Protein AF-A0A835YYX0-F1 (afdb_monomer_lite)

Radius of gyration: 33.13 Å; chains: 1; bounding box: 62×65×90 Å

Secondary structure (DSSP, 8-state):
-PPP-PPPP-PPP-----------S-TTSTTTTTTTSHHHHHHHHHHHHHHHHHHHHTS--SHHHHHHHHIIIIIHHHHHHHHHHHHHHHHHHHHHHHTT-S----HHHHHHHHHHHHHHHHGGGS----HHHHHHHHHHHHHHHH-HHHHHHHHHHHHHHHTHHHHHHHHHHHHHHHHHHTTSSPPP-

Sequence (189 aa):
MKAPARAALPHARCCGFVVRINHTKRDMDEEDNQKARPETRAEAQRMRVQAAQAAQAEEPQGLFAKARMMWKRYGIVAIGTYYALYAGMFVGGYLLFESGYVPPVDTTLALEKAHDGIAWMVTKEGEFPPPGLTNTFRRLHYLIETNPQAKSAAMSLVATELAEPIRYVIVLAVTPTLARVLGRAPRKV

Foldseek 3Di:
DDDDDDDDDDDDDDDDDDDDDDPDDDPDPPPVVVVVPPVVVVVVVVVVVVVVVVVVVPQPPDPVSVVVLCCQLQVVLLVVLLVVVLVVLLVVQLVCVVVCVDPDDPLPVLLVVVVVVVQVVVPPPPDGDPPVVVVVSVVLVVVLVVDVSSVSNSRSVSVSVVCVVVSSVCSVVCRVVVSVVVVSDPDDD

pLDDT: mean 74.3, std 16.26, range [46.19, 96.69]

Structure (mmCIF, N/CA/C/O backbone):
data_AF-A0A835YYX0-F1
#
_entry.id   AF-A0A835YYX0-F1
#
loop_
_atom_site.group_PDB
_atom_site.id
_atom_site.type_symbol
_atom_site.label_atom_id
_atom_site.label_alt_id
_atom_site.label_comp_id
_atom_site.label_asym_id
_atom_site.label_entity_id
_atom_site.label_seq_id
_atom_site.pdbx_PDB_ins_code
_atom_site.Cartn_x
_atom_site.Cartn_y
_atom_site.Cartn_z
_atom_site.occupancy
_atom_site.B_iso_or_equiv
_atom_site.auth_seq_id
_atom_site.auth_comp_id
_atom_site.auth_asym_id
_atom_site.auth_atom_id
_atom_site.pdbx_PDB_model_num
ATOM 1 N N . MET A 1 1 ? 4.044 -41.628 -2.829 1.00 49.19 1 MET A N 1
ATOM 2 C CA . MET A 1 1 ? 4.420 -40.556 -1.880 1.00 49.19 1 MET A CA 1
ATOM 3 C C . MET A 1 1 ? 3.535 -40.684 -0.646 1.00 49.19 1 MET A C 1
ATOM 5 O O . MET A 1 1 ? 2.321 -40.706 -0.790 1.00 49.19 1 MET A O 1
ATOM 9 N N . LYS A 1 2 ? 4.139 -40.929 0.524 1.00 49.28 2 LYS A N 1
ATOM 10 C CA . LYS A 1 2 ? 3.469 -41.270 1.795 1.00 49.28 2 LYS A CA 1
ATOM 11 C C . LYS A 1 2 ? 2.996 -39.998 2.512 1.00 49.28 2 LYS A C 1
ATOM 13 O O . LYS A 1 2 ? 3.810 -39.116 2.758 1.00 49.28 2 LYS A O 1
ATOM 18 N N . ALA A 1 3 ? 1.717 -39.936 2.876 1.00 55.22 3 ALA A N 1
ATOM 19 C CA . ALA A 1 3 ? 1.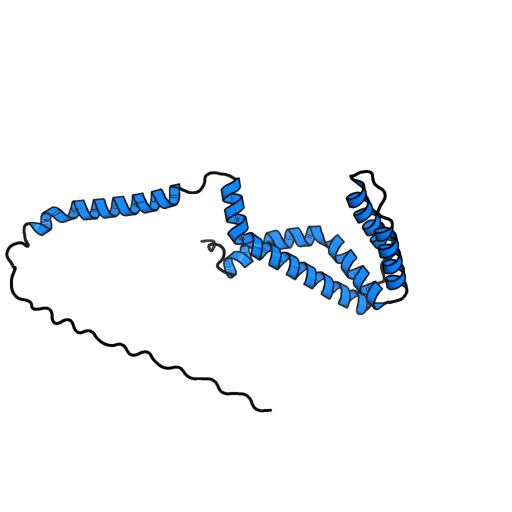167 -38.921 3.776 1.00 55.22 3 ALA A CA 1
ATOM 20 C C . ALA A 1 3 ? 1.388 -39.330 5.247 1.00 55.22 3 ALA A C 1
ATOM 22 O O . ALA A 1 3 ? 1.198 -40.510 5.559 1.00 55.22 3 ALA A O 1
ATOM 23 N N . PRO A 1 4 ? 1.748 -38.411 6.164 1.00 63.03 4 PRO A N 1
ATOM 24 C CA . PRO A 1 4 ? 1.800 -38.733 7.582 1.00 63.03 4 PRO A CA 1
ATOM 25 C C . PRO A 1 4 ? 0.488 -38.424 8.326 1.00 63.03 4 PRO A C 1
ATOM 27 O O . PRO A 1 4 ? -0.113 -37.358 8.211 1.00 63.03 4 PRO A O 1
ATOM 30 N N . ALA A 1 5 ? 0.102 -39.451 9.081 1.00 58.50 5 ALA A N 1
ATOM 31 C CA . ALA A 1 5 ? -0.863 -39.608 10.164 1.00 58.50 5 ALA A CA 1
ATOM 32 C C . ALA A 1 5 ? -1.390 -38.357 10.900 1.00 58.50 5 ALA A C 1
ATOM 34 O O . ALA A 1 5 ? -0.640 -37.534 11.422 1.00 58.50 5 ALA A O 1
ATOM 35 N N . ARG A 1 6 ? -2.721 -38.332 11.065 1.00 57.97 6 ARG A N 1
ATOM 36 C CA . ARG A 1 6 ? -3.460 -37.530 12.052 1.00 57.97 6 ARG A CA 1
ATOM 37 C C . ARG A 1 6 ? -3.213 -38.084 13.460 1.00 57.97 6 ARG A C 1
ATOM 39 O O . ARG A 1 6 ? -3.502 -39.251 13.709 1.00 57.97 6 ARG A O 1
ATOM 46 N N . ALA A 1 7 ? -2.730 -37.244 14.371 1.00 62.41 7 ALA A N 1
ATOM 47 C CA . ALA A 1 7 ? -2.616 -37.568 15.790 1.00 62.41 7 ALA A CA 1
ATOM 48 C C . ALA A 1 7 ? -3.943 -37.291 16.514 1.00 62.41 7 ALA A C 1
ATOM 50 O O . ALA A 1 7 ? -4.517 -36.207 16.406 1.00 62.41 7 ALA A O 1
ATOM 51 N N . ALA A 1 8 ? -4.422 -38.314 17.218 1.00 53.38 8 ALA A N 1
ATOM 52 C CA . ALA A 1 8 ? -5.626 -38.319 18.029 1.00 53.38 8 ALA A CA 1
ATOM 53 C C . ALA A 1 8 ? -5.387 -37.715 19.428 1.00 53.38 8 ALA A C 1
ATOM 55 O O . ALA A 1 8 ? -4.282 -37.750 19.965 1.00 53.38 8 ALA A O 1
ATOM 56 N N . LEU A 1 9 ? -6.473 -37.179 19.985 1.00 56.88 9 LEU A N 1
ATOM 57 C CA . LEU A 1 9 ? -6.650 -36.601 21.323 1.00 56.88 9 LEU A CA 1
ATOM 58 C C . LEU A 1 9 ? -6.184 -37.516 22.472 1.00 56.88 9 LEU A C 1
ATOM 60 O O . LEU A 1 9 ? -6.258 -38.739 22.355 1.00 56.88 9 LEU A O 1
ATOM 64 N N . PRO A 1 10 ? -5.939 -36.928 23.656 1.00 59.12 10 PRO A N 1
ATOM 65 C CA . PRO A 1 10 ? -6.438 -37.552 24.876 1.00 59.12 10 PRO A CA 1
ATOM 66 C C . PRO A 1 10 ? -7.394 -36.642 25.661 1.00 59.12 10 PRO A C 1
ATOM 68 O O . PRO A 1 10 ? -7.096 -35.504 26.018 1.00 59.12 10 PRO A O 1
ATOM 71 N N . HIS A 1 11 ? -8.558 -37.223 25.945 1.00 52.38 11 HIS A N 1
ATOM 72 C CA . HIS A 1 11 ? -9.577 -36.761 26.875 1.00 52.38 11 HIS A CA 1
ATOM 73 C C . HIS A 1 11 ? -8.996 -36.539 28.280 1.00 52.38 11 HIS A C 1
ATOM 75 O O . HIS A 1 11 ? -8.546 -37.485 28.930 1.00 52.38 11 HIS A O 1
ATOM 81 N N . ALA A 1 12 ? -9.070 -35.304 28.780 1.00 53.97 12 ALA A N 1
ATOM 82 C CA . ALA A 1 12 ? -8.841 -35.014 30.189 1.00 53.97 12 ALA A CA 1
ATOM 83 C C . ALA A 1 12 ? -10.107 -35.350 30.991 1.00 53.97 12 ALA A C 1
ATOM 85 O O . ALA A 1 12 ? -11.200 -34.849 30.728 1.00 53.97 12 ALA A O 1
ATOM 86 N N . ARG A 1 13 ? -9.925 -36.264 31.942 1.00 53.25 13 ARG A N 1
ATOM 87 C CA . ARG A 1 13 ? -10.934 -36.837 32.830 1.00 53.25 13 ARG A CA 1
ATOM 88 C C . ARG A 1 13 ? -11.505 -35.783 33.781 1.00 53.25 13 ARG A C 1
ATOM 90 O O . ARG A 1 13 ? -10.760 -35.110 34.487 1.00 53.25 13 ARG A O 1
ATOM 97 N N . CYS A 1 14 ? -12.831 -35.727 33.861 1.00 46.19 14 CYS A N 1
ATOM 98 C CA . CYS A 1 14 ? -13.554 -35.156 34.991 1.00 46.19 14 CYS A CA 1
ATOM 99 C C . CYS A 1 14 ? -13.272 -35.993 36.249 1.00 46.19 14 CYS A C 1
ATOM 101 O O . CYS A 1 14 ? -13.741 -37.125 36.354 1.00 46.19 14 CYS A O 1
ATOM 103 N N . CYS A 1 15 ? -12.540 -35.440 37.215 1.00 54.56 15 CYS A N 1
ATOM 104 C CA . CYS A 1 15 ? -12.563 -35.938 38.588 1.00 54.56 15 CYS A CA 1
ATOM 105 C C . CYS A 1 15 ? -13.717 -35.254 39.322 1.00 54.56 15 CYS A C 1
ATOM 107 O O . CYS A 1 15 ? -13.678 -34.054 39.587 1.00 54.56 15 CYS A O 1
ATOM 109 N N . GLY A 1 16 ? -14.756 -36.034 39.617 1.00 49.25 16 GLY A N 1
ATOM 110 C CA . GLY A 1 16 ? -15.854 -35.632 40.483 1.00 49.25 16 GLY A CA 1
ATOM 111 C C . GLY A 1 16 ? -15.360 -35.450 41.914 1.00 49.25 16 GLY A C 1
ATOM 112 O O . GLY A 1 16 ? -14.953 -36.408 42.567 1.00 49.25 16 GLY A O 1
ATOM 113 N N . PHE A 1 17 ? -15.415 -34.215 42.401 1.00 54.38 17 PHE A N 1
ATOM 114 C CA . PHE A 1 17 ? -15.254 -33.897 43.811 1.00 54.38 17 PHE A CA 1
ATOM 115 C C . PHE A 1 17 ? -16.647 -33.889 44.450 1.00 54.38 17 PHE A C 1
ATOM 117 O O . PHE A 1 17 ? -17.399 -32.923 44.339 1.00 54.38 17 PHE A O 1
ATOM 124 N N . VAL A 1 18 ? -17.024 -35.018 45.054 1.00 58.53 18 VAL A N 1
ATOM 125 C CA . VAL A 1 18 ? -18.273 -35.166 45.810 1.00 58.53 18 VAL A CA 1
ATOM 126 C C . VAL A 1 18 ? -18.049 -34.588 47.207 1.00 58.53 18 VAL A C 1
ATOM 128 O O . VAL A 1 18 ? -17.479 -35.242 48.079 1.00 58.53 18 VAL A O 1
ATOM 131 N N . VAL A 1 19 ? -18.490 -33.347 47.420 1.00 61.53 19 VAL A N 1
ATOM 132 C CA . VAL A 1 19 ? -18.563 -32.738 48.754 1.00 61.53 19 VAL A CA 1
ATOM 133 C C . VAL A 1 19 ? -19.806 -33.272 49.456 1.00 61.53 19 VAL A C 1
ATOM 135 O O . VAL A 1 19 ? -20.935 -32.955 49.090 1.00 61.53 19 VAL A O 1
ATOM 138 N N . ARG A 1 20 ? -19.589 -34.098 50.480 1.00 55.22 20 ARG A N 1
ATOM 139 C CA . ARG A 1 20 ? -20.620 -34.563 51.409 1.00 55.22 20 ARG A CA 1
ATOM 140 C C . ARG A 1 20 ? -20.923 -33.433 52.398 1.00 55.22 20 ARG A C 1
ATOM 142 O O . ARG A 1 20 ? -20.165 -33.215 53.337 1.00 55.22 20 ARG A O 1
ATOM 149 N N . ILE A 1 21 ? -22.005 -32.695 52.160 1.00 53.94 21 ILE A N 1
ATOM 150 C CA . ILE A 1 21 ? -22.495 -31.653 53.070 1.00 53.94 21 ILE A CA 1
ATOM 151 C C . ILE A 1 21 ? -23.308 -32.332 54.180 1.00 53.94 21 ILE A C 1
ATOM 153 O O . ILE A 1 21 ? -24.336 -32.954 53.919 1.00 53.94 21 ILE A O 1
ATOM 157 N N . ASN A 1 22 ? -22.821 -32.232 55.419 1.00 46.88 22 ASN A N 1
ATOM 158 C CA . ASN A 1 22 ? -23.552 -32.627 56.622 1.00 46.88 22 ASN A CA 1
ATOM 159 C C . ASN A 1 22 ? -24.679 -31.615 56.879 1.00 46.88 22 ASN A C 1
ATOM 161 O O . ASN A 1 22 ? -24.432 -30.505 57.345 1.00 46.88 22 ASN A O 1
ATOM 165 N N . HIS A 1 23 ? -25.915 -32.014 56.578 1.00 51.12 23 HIS A N 1
ATOM 166 C CA . HIS A 1 23 ? -27.135 -31.330 57.000 1.00 51.12 23 HIS A CA 1
ATOM 167 C C . HIS A 1 23 ? -27.434 -31.678 58.458 1.00 51.12 23 HIS A C 1
ATOM 169 O O . HIS A 1 23 ? -28.157 -32.627 58.737 1.00 51.12 23 HIS A O 1
ATOM 175 N N . THR A 1 24 ? -26.890 -30.914 59.400 1.00 54.38 24 THR A N 1
ATOM 176 C CA . THR A 1 24 ? -27.396 -30.930 60.777 1.00 54.38 24 THR A CA 1
ATOM 177 C C . THR A 1 24 ? -27.171 -29.577 61.433 1.00 54.38 24 THR A C 1
ATOM 179 O O . THR A 1 24 ? -26.027 -29.183 61.645 1.00 54.38 24 THR A O 1
ATOM 182 N N . LYS A 1 25 ? -28.291 -28.957 61.826 1.00 48.81 25 LYS A N 1
ATOM 183 C CA . LYS A 1 25 ? -28.449 -27.759 62.665 1.00 48.81 25 LYS A CA 1
ATOM 184 C C . LYS A 1 25 ? -28.132 -26.416 62.002 1.00 48.81 25 LYS A C 1
ATOM 186 O O . LYS A 1 25 ? -26.981 -25.991 61.997 1.00 48.81 25 LYS A O 1
ATOM 191 N N . ARG A 1 26 ? -29.188 -25.680 61.636 1.00 49.53 26 ARG A N 1
ATOM 192 C CA . ARG A 1 26 ? -29.566 -24.407 62.293 1.00 49.53 26 ARG A CA 1
ATOM 193 C C . ARG A 1 26 ? -30.851 -23.845 61.669 1.00 49.53 26 ARG A C 1
ATOM 195 O O . ARG A 1 26 ? -30.831 -22.838 60.981 1.00 49.53 26 ARG A O 1
ATOM 202 N N . ASP A 1 27 ? -31.972 -24.486 61.976 1.00 54.50 27 ASP A N 1
ATOM 203 C CA . ASP A 1 27 ? -33.315 -24.045 61.567 1.00 54.50 27 ASP A CA 1
ATOM 204 C C . ASP A 1 27 ? -33.906 -23.000 62.536 1.00 54.50 27 ASP A C 1
ATOM 206 O O . ASP A 1 27 ? -35.090 -23.042 62.851 1.00 54.50 27 ASP A O 1
ATOM 210 N N . MET A 1 28 ? -33.090 -22.094 63.090 1.00 51.81 28 MET A N 1
ATOM 211 C CA . MET A 1 28 ? -33.571 -21.158 64.122 1.00 51.81 28 MET A CA 1
ATOM 212 C C . MET A 1 28 ? -33.113 -19.699 64.000 1.00 51.81 28 MET A C 1
ATOM 214 O O . MET A 1 28 ? -33.449 -18.911 64.874 1.00 51.81 28 MET A O 1
ATOM 218 N N . ASP A 1 29 ? -32.452 -19.316 62.901 1.00 54.66 29 ASP A N 1
ATOM 219 C CA . ASP A 1 29 ? -32.059 -17.914 62.644 1.00 54.66 29 ASP A CA 1
ATOM 220 C C . ASP A 1 29 ? -32.527 -17.399 61.259 1.00 54.66 29 ASP A C 1
ATOM 222 O O . ASP A 1 29 ? -32.089 -16.351 60.780 1.00 54.66 29 ASP A O 1
ATOM 226 N N . GLU A 1 30 ? -33.385 -18.146 60.554 1.00 54.66 30 GLU A N 1
ATOM 227 C CA . GLU A 1 30 ? -33.642 -17.919 59.121 1.00 54.66 30 GLU A CA 1
ATOM 228 C C . GLU A 1 30 ? -34.785 -16.931 58.826 1.00 54.66 30 GLU A C 1
ATOM 230 O O . GLU A 1 30 ? -34.863 -16.393 57.719 1.00 54.66 30 GLU A O 1
ATOM 235 N N . GLU A 1 31 ? -35.619 -16.606 59.818 1.00 52.84 31 GLU A N 1
ATOM 236 C CA . GLU A 1 31 ? -36.764 -15.702 59.629 1.00 52.84 31 GLU A CA 1
ATOM 237 C C . GLU A 1 31 ? -36.384 -14.207 59.717 1.00 52.84 31 GLU A C 1
ATOM 239 O O . GLU A 1 31 ? -36.959 -13.386 59.001 1.00 52.84 31 GLU A O 1
ATOM 244 N N . ASP A 1 32 ? -35.326 -13.848 60.459 1.00 52.66 32 ASP A N 1
ATOM 245 C CA . ASP A 1 32 ? -34.816 -12.463 60.520 1.00 52.66 32 ASP A CA 1
ATOM 246 C C . ASP A 1 32 ? -33.809 -12.124 59.399 1.00 52.66 32 ASP A C 1
ATOM 248 O O . ASP A 1 32 ? -33.612 -10.959 59.045 1.00 52.66 32 ASP A O 1
ATOM 252 N N . ASN A 1 33 ? -33.214 -13.128 58.745 1.00 51.16 33 ASN A N 1
ATOM 253 C CA . ASN A 1 33 ? -32.267 -12.927 57.634 1.00 51.16 33 ASN A CA 1
ATOM 254 C C . ASN A 1 33 ? -32.968 -12.655 56.283 1.00 51.16 33 ASN A C 1
ATOM 256 O O . ASN A 1 33 ? -32.335 -12.234 55.310 1.00 51.16 33 ASN A O 1
ATOM 260 N N . GLN A 1 34 ? -34.286 -12.869 56.196 1.00 53.19 34 GLN A N 1
ATOM 261 C CA . GLN A 1 34 ? -35.052 -12.636 54.965 1.00 53.19 34 GLN A CA 1
ATOM 262 C C . GLN A 1 34 ? -35.567 -11.197 54.826 1.00 53.19 34 GLN A C 1
ATOM 264 O O . GLN A 1 34 ? -35.697 -10.714 53.699 1.00 53.19 34 GLN A O 1
ATOM 269 N N . LYS A 1 35 ? -35.769 -10.459 55.926 1.00 50.34 35 LYS A N 1
ATOM 270 C CA . LYS A 1 35 ? -36.206 -9.049 55.873 1.00 50.34 35 LYS A CA 1
ATOM 271 C C . LYS A 1 35 ? -35.074 -8.038 55.655 1.00 50.34 35 LYS A C 1
ATOM 273 O O . LYS A 1 35 ? -35.337 -6.957 55.143 1.00 50.34 35 LYS A O 1
ATOM 278 N N . ALA A 1 36 ? -33.820 -8.400 55.934 1.00 50.94 36 ALA A N 1
ATOM 279 C CA . ALA A 1 36 ? -32.656 -7.514 55.776 1.00 50.94 36 ALA A CA 1
ATOM 280 C C . ALA A 1 36 ? -31.971 -7.566 54.383 1.00 50.94 36 ALA A C 1
ATOM 282 O O . ALA A 1 36 ? -30.943 -6.923 54.163 1.00 50.94 36 ALA A O 1
ATOM 283 N N . ARG A 1 37 ? -32.494 -8.343 53.419 1.00 54.34 37 ARG A N 1
ATOM 284 C CA . ARG A 1 37 ? -31.831 -8.623 52.121 1.00 54.34 37 ARG A CA 1
ATOM 285 C C . ARG A 1 37 ? -32.359 -7.974 50.823 1.00 54.34 37 ARG A C 1
ATOM 287 O O . ARG A 1 37 ? -31.677 -8.147 49.806 1.00 54.34 37 ARG A O 1
ATOM 294 N N . PRO A 1 38 ? -33.490 -7.243 50.755 1.00 52.66 38 PRO A N 1
ATOM 295 C CA . PRO A 1 38 ? -33.875 -6.596 49.498 1.00 52.66 38 PRO A CA 1
ATOM 296 C C . PRO A 1 38 ? -33.057 -5.323 49.226 1.00 52.66 38 PRO A C 1
ATOM 298 O O . PRO A 1 38 ? -32.650 -5.101 48.084 1.00 52.66 38 PRO A O 1
ATOM 301 N N . GLU A 1 39 ? -32.737 -4.540 50.262 1.00 58.00 39 GLU A N 1
ATOM 302 C CA . GLU A 1 39 ? -31.969 -3.293 50.121 1.00 58.00 39 GLU A CA 1
ATOM 303 C C . GLU A 1 39 ? -30.527 -3.567 49.683 1.00 58.00 39 GLU A C 1
ATOM 305 O O . GLU A 1 39 ? -30.066 -2.998 48.698 1.00 58.00 39 GLU A O 1
ATOM 310 N N . THR A 1 40 ? -29.867 -4.565 50.276 1.00 65.19 40 THR A N 1
ATOM 311 C CA . THR A 1 40 ? -28.489 -4.940 49.913 1.00 65.19 40 THR A CA 1
ATOM 312 C C . THR A 1 40 ? -28.355 -5.482 48.486 1.00 65.19 40 THR A C 1
ATOM 314 O O . THR A 1 40 ? -27.331 -5.261 47.840 1.00 65.19 40 THR A O 1
ATOM 317 N N . ARG A 1 41 ? -29.378 -6.156 47.934 1.00 73.44 41 ARG A N 1
ATOM 318 C CA . ARG A 1 41 ? -29.369 -6.582 46.520 1.00 73.44 41 ARG A CA 1
ATOM 319 C C . ARG A 1 41 ? -29.611 -5.421 45.570 1.00 73.44 41 ARG A C 1
ATOM 321 O O . ARG A 1 41 ? -28.898 -5.325 44.573 1.00 73.44 41 ARG A O 1
ATOM 328 N N . ALA A 1 42 ? -30.575 -4.554 45.870 1.00 77.31 42 ALA A N 1
ATOM 329 C CA . ALA A 1 42 ? -30.856 -3.376 45.056 1.00 77.31 42 ALA A CA 1
ATOM 330 C C . ALA A 1 42 ? -29.659 -2.410 45.044 1.00 77.31 42 ALA A C 1
ATOM 332 O O . ALA A 1 42 ? -29.287 -1.901 43.988 1.00 77.31 42 ALA A O 1
ATOM 333 N N . GLU A 1 43 ? -28.996 -2.222 46.185 1.00 79.50 43 GLU A N 1
ATOM 334 C CA . GLU A 1 43 ? -27.767 -1.438 46.312 1.00 79.50 43 GLU A CA 1
ATOM 335 C C . GLU A 1 43 ? -26.583 -2.096 45.607 1.00 79.50 43 GLU A C 1
ATOM 337 O O . GLU A 1 43 ? -25.869 -1.419 44.872 1.00 79.50 43 GLU A O 1
ATOM 342 N N . ALA A 1 44 ? -26.409 -3.418 45.715 1.00 77.88 44 ALA A N 1
ATOM 343 C CA . ALA A 1 44 ? -25.389 -4.133 44.947 1.00 77.88 44 ALA A CA 1
ATOM 344 C C . ALA A 1 44 ? -25.630 -4.032 43.431 1.00 77.88 44 ALA A C 1
ATOM 346 O O . ALA A 1 44 ? -24.681 -3.930 42.652 1.00 77.88 44 ALA A O 1
ATOM 347 N N . GLN A 1 45 ? -26.891 -4.026 42.992 1.00 82.38 45 GLN A N 1
ATOM 348 C CA . GLN A 1 45 ? -27.251 -3.815 41.591 1.00 82.38 45 GLN A CA 1
ATOM 349 C C . GLN A 1 45 ? -26.967 -2.377 41.152 1.00 82.38 45 GLN A C 1
ATOM 351 O O . GLN A 1 45 ? -26.374 -2.179 40.095 1.00 82.38 45 GLN A O 1
ATOM 356 N N . ARG A 1 46 ? -27.306 -1.378 41.976 1.00 84.81 46 ARG A N 1
ATOM 357 C CA . ARG A 1 46 ? -26.991 0.037 41.720 1.00 84.81 46 ARG A CA 1
ATOM 358 C C . ARG A 1 46 ? -25.489 0.285 41.678 1.00 84.81 46 ARG A C 1
ATOM 360 O O . ARG A 1 46 ? -25.034 0.942 40.752 1.00 84.81 46 ARG A O 1
ATOM 367 N N . MET A 1 47 ? -24.717 -0.307 42.587 1.00 79.38 47 MET A N 1
ATOM 368 C CA . MET A 1 47 ? -23.254 -0.235 42.580 1.00 79.38 47 MET A CA 1
ATOM 369 C C . MET A 1 47 ? -22.652 -0.924 41.354 1.00 79.38 47 MET A C 1
ATOM 371 O O . MET A 1 47 ? -21.710 -0.401 40.773 1.00 79.38 47 MET A O 1
ATOM 375 N N . ARG A 1 48 ? -23.208 -2.052 40.890 1.00 83.62 48 ARG A N 1
ATOM 376 C CA . ARG A 1 48 ? -22.771 -2.698 39.637 1.00 83.62 48 ARG A CA 1
ATOM 377 C C . ARG A 1 48 ? -23.086 -1.857 38.405 1.00 83.62 48 ARG A C 1
ATOM 379 O O . ARG A 1 48 ? -22.251 -1.766 37.512 1.00 83.62 48 ARG A O 1
ATOM 386 N N . VAL A 1 49 ? -24.263 -1.236 38.358 1.00 82.94 49 VAL A N 1
ATOM 387 C CA . VAL A 1 49 ? -24.660 -0.346 37.259 1.00 82.94 49 VAL A CA 1
ATOM 388 C C . VAL A 1 49 ? -23.825 0.934 37.277 1.00 82.94 49 VAL A C 1
ATOM 390 O O . VAL A 1 49 ? -23.321 1.326 36.233 1.00 82.94 49 VAL A O 1
ATOM 393 N N . GLN A 1 50 ? -23.589 1.534 38.445 1.00 81.88 50 GLN A N 1
ATOM 394 C CA . GLN A 1 50 ? -22.723 2.705 38.596 1.00 81.88 50 GLN A CA 1
ATOM 395 C C . GLN A 1 50 ? -21.255 2.387 38.307 1.00 81.88 50 GLN A C 1
ATOM 397 O O . GLN A 1 50 ? -20.605 3.180 37.644 1.00 81.88 50 GLN A O 1
ATOM 402 N N . ALA A 1 51 ? -20.730 1.227 38.712 1.00 75.19 51 ALA A N 1
ATOM 403 C CA . ALA A 1 51 ? -19.370 0.808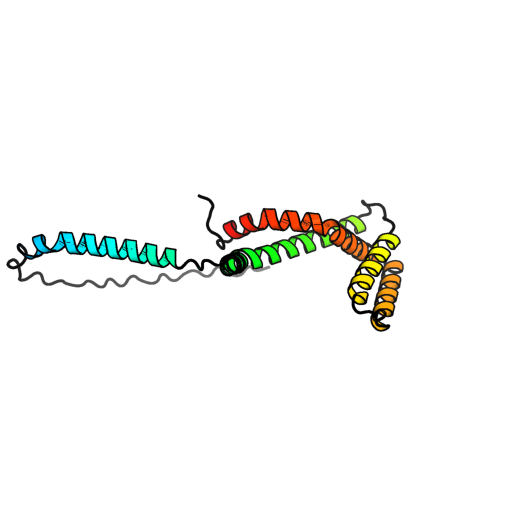 38.370 1.00 75.19 51 ALA A CA 1
ATOM 404 C C . ALA A 1 51 ? -19.220 0.524 36.866 1.00 75.19 51 ALA A C 1
ATOM 406 O O . ALA A 1 51 ? -18.212 0.889 36.268 1.00 75.19 51 ALA A O 1
ATOM 407 N N . ALA A 1 52 ? -20.237 -0.068 36.230 1.00 72.62 52 ALA A N 1
ATOM 408 C CA . ALA A 1 52 ? -20.265 -0.253 34.781 1.00 72.62 52 ALA A CA 1
ATOM 409 C C . ALA A 1 52 ? -20.379 1.085 34.028 1.00 72.62 52 ALA A C 1
ATOM 411 O O . ALA A 1 52 ? -19.740 1.255 32.995 1.00 72.62 52 ALA A O 1
ATOM 412 N N . GLN A 1 53 ? -21.145 2.045 34.555 1.00 71.31 53 GLN A N 1
ATOM 413 C CA . GLN A 1 53 ? -21.261 3.396 34.002 1.00 71.31 53 GLN A CA 1
ATOM 414 C C . GLN A 1 53 ? -19.996 4.232 34.239 1.00 71.31 53 GLN A C 1
ATOM 416 O O . GLN A 1 53 ? -19.581 4.945 33.336 1.00 71.31 53 GLN A O 1
ATOM 421 N N . ALA A 1 54 ? -19.330 4.101 35.388 1.00 63.94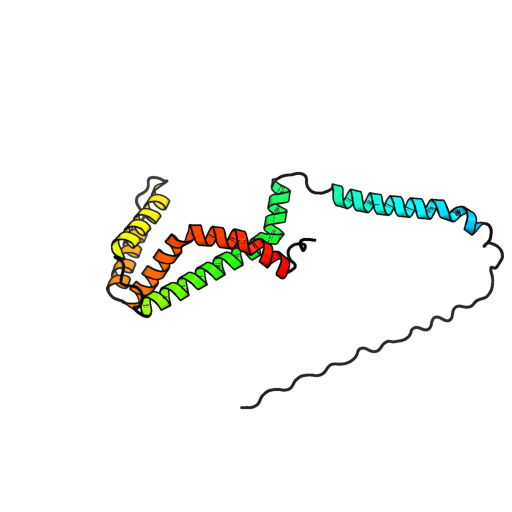 54 ALA A N 1
ATOM 422 C CA . ALA A 1 54 ? -18.054 4.755 35.680 1.00 63.94 54 ALA A CA 1
ATOM 423 C C . ALA A 1 54 ? -16.923 4.205 34.794 1.00 63.94 54 ALA A C 1
ATOM 425 O O . ALA A 1 54 ? -16.150 4.978 34.236 1.00 63.94 54 ALA A O 1
ATOM 426 N N . ALA A 1 55 ? -16.899 2.889 34.559 1.00 62.50 55 ALA A N 1
ATOM 427 C CA . ALA A 1 55 ? -15.982 2.260 33.607 1.00 62.50 55 ALA A CA 1
ATOM 428 C C . ALA A 1 55 ? -16.258 2.656 32.142 1.00 62.50 55 ALA A C 1
ATOM 430 O O . ALA A 1 55 ? -15.367 2.559 31.301 1.00 62.50 55 ALA A O 1
ATOM 431 N N . GLN A 1 56 ? -17.481 3.099 31.824 1.00 58.50 56 GLN A N 1
ATOM 432 C CA . GLN A 1 56 ? -17.842 3.653 30.512 1.00 58.50 56 GLN A CA 1
ATOM 433 C C . GLN A 1 56 ? -17.630 5.175 30.421 1.00 58.50 56 GLN A C 1
ATOM 435 O O . GLN A 1 56 ? -17.455 5.695 29.322 1.00 58.50 56 GLN A O 1
ATOM 440 N N . ALA A 1 57 ? -17.622 5.892 31.548 1.00 57.62 57 ALA A N 1
ATOM 441 C CA . ALA A 1 57 ? -17.444 7.343 31.614 1.00 57.62 57 ALA A CA 1
ATOM 442 C C . ALA A 1 57 ? -15.968 7.784 31.581 1.00 57.62 57 ALA A C 1
ATOM 444 O O . ALA A 1 57 ? -15.691 8.917 31.194 1.00 57.62 57 ALA A O 1
ATOM 445 N N . GLU A 1 58 ? -15.020 6.891 31.888 1.00 56.69 58 GLU A N 1
ATOM 446 C CA . GLU A 1 58 ? -13.579 7.095 31.645 1.00 56.69 58 GLU A CA 1
ATOM 447 C C . GLU A 1 58 ? -13.168 6.857 30.174 1.00 56.69 58 GLU A C 1
ATOM 449 O O . GLU A 1 58 ? -12.024 6.507 29.871 1.00 56.69 58 GLU A O 1
ATOM 454 N N . GLU A 1 59 ? -14.072 7.067 29.208 1.00 60.06 59 GLU A N 1
ATOM 455 C CA . GLU A 1 59 ? -13.635 7.237 27.823 1.00 60.06 59 GLU A CA 1
ATOM 456 C C . GLU A 1 59 ? -12.746 8.487 27.756 1.00 60.06 59 GLU A C 1
ATOM 458 O O . GLU A 1 59 ? -13.194 9.580 28.109 1.00 60.06 59 GLU A O 1
ATOM 463 N N . PRO A 1 60 ? -11.487 8.377 27.304 1.00 56.25 60 PRO A N 1
ATOM 464 C CA . PRO A 1 60 ? -10.589 9.517 27.275 1.00 56.25 60 PRO A CA 1
ATOM 465 C C . PRO A 1 60 ? -11.157 10.554 26.297 1.00 56.25 60 PRO A C 1
ATOM 467 O O . PRO A 1 60 ? -11.134 10.365 25.079 1.00 56.25 60 PRO A O 1
ATOM 470 N N . GLN A 1 61 ? -11.699 11.649 26.837 1.00 61.00 61 GLN A N 1
ATOM 471 C CA . GLN A 1 61 ? -12.477 12.672 26.123 1.00 61.00 61 GLN A CA 1
ATOM 472 C C . GLN A 1 61 ? -11.625 13.576 25.207 1.00 61.00 61 GLN A C 1
ATOM 474 O O . GLN A 1 61 ? -11.938 14.741 24.985 1.00 61.00 61 GLN A O 1
ATOM 479 N N . GLY A 1 62 ? -10.542 13.049 24.635 1.00 78.25 62 GLY A N 1
ATOM 480 C CA . GLY A 1 62 ? -9.687 13.752 23.686 1.00 78.25 62 GLY A CA 1
ATOM 481 C C . GLY A 1 62 ? -9.820 13.190 22.275 1.00 78.25 62 GLY A C 1
ATOM 482 O O . GLY A 1 62 ? -9.786 11.972 22.075 1.00 78.25 62 GLY A O 1
ATOM 483 N N . LEU A 1 63 ? -9.865 14.075 21.272 1.00 81.50 63 LEU A N 1
ATOM 484 C CA . LEU A 1 63 ? -9.702 13.710 19.854 1.00 81.50 63 LEU A CA 1
ATOM 485 C C . LEU A 1 63 ? -8.486 12.793 19.652 1.00 81.50 63 LEU A C 1
ATOM 487 O O . LEU A 1 63 ? -8.565 11.795 18.937 1.00 81.50 63 LEU A O 1
ATOM 491 N N . PHE A 1 64 ? -7.391 13.078 20.360 1.00 86.38 64 PHE A N 1
ATOM 492 C CA . PHE A 1 64 ? -6.167 12.284 20.318 1.00 86.38 64 PHE A CA 1
ATOM 493 C C . PHE A 1 64 ? -6.346 10.861 20.861 1.00 86.38 64 PHE A C 1
ATOM 495 O O . PHE A 1 64 ? -5.803 9.902 20.312 1.00 86.38 64 PHE A O 1
ATOM 502 N N . ALA A 1 65 ? -7.140 10.687 21.916 1.00 87.06 65 ALA A N 1
ATOM 503 C CA . ALA A 1 65 ? -7.362 9.376 22.501 1.00 87.06 65 ALA A CA 1
ATOM 504 C C . ALA A 1 65 ? -8.300 8.514 21.643 1.00 87.06 65 ALA A C 1
ATOM 506 O O . ALA A 1 65 ? -8.037 7.323 21.456 1.00 87.06 65 ALA A O 1
ATOM 507 N N . LYS A 1 66 ? -9.311 9.132 21.013 1.00 86.62 66 LYS A N 1
ATOM 508 C CA . LYS A 1 66 ? -10.117 8.497 19.959 1.00 86.62 66 LYS A CA 1
ATOM 509 C C . LYS A 1 66 ? -9.259 8.109 18.755 1.00 86.62 66 LYS A C 1
ATOM 511 O O . LYS A 1 66 ? -9.336 6.967 18.311 1.00 86.62 66 LYS A O 1
ATOM 516 N N . ALA A 1 67 ? -8.386 8.996 18.275 1.00 89.81 67 ALA A N 1
ATOM 517 C CA . ALA A 1 67 ? -7.461 8.690 17.182 1.00 89.81 67 ALA A CA 1
ATOM 518 C C . ALA A 1 67 ? -6.532 7.514 17.531 1.00 89.81 67 ALA A C 1
ATOM 520 O O . ALA A 1 67 ? -6.396 6.577 16.746 1.00 89.81 67 ALA A O 1
ATOM 521 N N . ARG A 1 68 ? -5.969 7.491 18.746 1.00 92.12 68 ARG A N 1
ATOM 522 C CA . ARG A 1 68 ? -5.139 6.379 19.237 1.00 92.12 68 ARG A CA 1
ATOM 523 C C . ARG A 1 68 ? -5.923 5.068 19.330 1.00 92.12 68 ARG A C 1
ATOM 525 O O . ARG A 1 68 ? -5.390 4.013 18.983 1.00 92.12 68 ARG A O 1
ATOM 532 N N . MET A 1 69 ? -7.176 5.112 19.782 1.00 89.00 69 MET A N 1
ATOM 533 C CA . MET A 1 69 ? -8.052 3.938 19.821 1.00 89.00 69 MET A CA 1
ATOM 534 C C . MET A 1 69 ? -8.345 3.419 18.406 1.00 89.00 69 MET A C 1
ATOM 536 O O . MET A 1 69 ? -8.222 2.219 18.153 1.00 89.00 69 MET A O 1
ATOM 540 N N . MET A 1 70 ? -8.671 4.316 17.472 1.00 90.50 70 MET A N 1
ATOM 541 C CA . MET A 1 70 ? -8.908 3.984 16.066 1.00 90.50 70 MET A CA 1
ATOM 542 C C . MET A 1 70 ? -7.651 3.390 15.421 1.00 90.50 70 MET A C 1
ATOM 544 O O . MET A 1 70 ? -7.740 2.356 14.767 1.00 90.50 70 MET A O 1
ATOM 548 N N . TRP A 1 71 ? -6.469 3.954 15.682 1.00 94.00 71 TRP A N 1
ATOM 549 C CA . TRP A 1 71 ? -5.197 3.421 15.190 1.00 94.00 71 TRP A CA 1
ATOM 550 C C . TRP A 1 71 ? -4.921 1.999 15.692 1.00 94.00 71 TRP A C 1
ATOM 552 O O . TRP A 1 71 ? -4.554 1.125 14.912 1.00 94.00 71 TRP A O 1
ATOM 562 N N . LYS A 1 72 ? -5.168 1.712 16.977 1.00 91.50 72 LYS A N 1
ATOM 563 C CA . LYS A 1 72 ? -4.999 0.353 17.527 1.00 91.50 72 LYS A CA 1
ATOM 564 C C . LYS A 1 72 ? -5.968 -0.667 16.915 1.00 91.50 72 LYS A C 1
ATOM 566 O O . LYS A 1 72 ? -5.594 -1.824 16.730 1.00 91.50 72 LYS A O 1
ATOM 571 N N . ARG A 1 73 ? -7.209 -0.257 16.625 1.00 91.88 73 ARG A N 1
ATOM 572 C CA . ARG A 1 73 ? -8.255 -1.144 16.082 1.00 91.88 73 ARG A CA 1
ATOM 573 C C . ARG A 1 73 ? -8.131 -1.349 14.572 1.00 91.88 73 ARG A C 1
ATOM 575 O O . ARG A 1 73 ? -8.255 -2.476 14.104 1.00 91.88 73 ARG A O 1
ATOM 582 N N . TYR A 1 74 ? -7.866 -0.280 13.825 1.00 94.44 74 TYR A N 1
ATOM 583 C CA . TYR A 1 74 ? -7.909 -0.269 12.362 1.00 94.44 74 TYR A CA 1
ATOM 584 C C . TYR A 1 74 ? -6.538 -0.110 11.703 1.00 94.44 74 TYR A C 1
ATOM 586 O O . TYR A 1 74 ? -6.380 -0.567 10.581 1.00 94.44 74 TYR A O 1
ATOM 594 N N . GLY A 1 75 ? -5.540 0.479 12.369 1.00 93.88 75 GLY A N 1
ATOM 595 C CA . GLY A 1 75 ? -4.263 0.859 11.750 1.00 93.88 75 GLY A CA 1
ATOM 596 C C . GLY A 1 75 ? -3.517 -0.317 11.124 1.00 93.88 75 GLY A C 1
ATOM 597 O O . GLY A 1 75 ? -3.206 -0.283 9.940 1.00 93.88 75 GLY A O 1
ATOM 598 N N . ILE A 1 76 ? -3.311 -1.410 11.868 1.00 95.62 76 ILE A N 1
ATOM 599 C CA . ILE A 1 76 ? -2.614 -2.587 11.317 1.00 95.62 76 ILE A CA 1
ATOM 600 C C . ILE A 1 76 ? -3.384 -3.246 10.162 1.00 95.62 76 ILE A C 1
ATOM 602 O O . ILE A 1 76 ? -2.776 -3.744 9.219 1.00 95.62 76 ILE A O 1
ATOM 606 N N . VAL A 1 77 ? -4.721 -3.214 10.210 1.00 96.25 77 VAL A N 1
ATOM 607 C CA . VAL A 1 77 ? -5.579 -3.752 9.144 1.00 96.25 77 VAL A CA 1
ATOM 608 C C . VAL A 1 77 ? -5.514 -2.849 7.914 1.00 96.25 77 VAL A C 1
ATOM 610 O O . VAL A 1 77 ? -5.413 -3.359 6.803 1.00 96.25 77 VAL A O 1
ATOM 613 N N . ALA A 1 78 ? -5.511 -1.528 8.103 1.00 94.75 78 ALA A N 1
ATOM 614 C CA . ALA A 1 78 ? -5.362 -0.549 7.032 1.00 94.75 78 ALA A CA 1
ATOM 615 C C . ALA A 1 78 ? -4.025 -0.730 6.310 1.00 94.75 78 ALA A C 1
ATOM 617 O O . ALA A 1 78 ? -4.001 -0.843 5.089 1.00 94.75 78 ALA A O 1
ATOM 618 N N . ILE A 1 79 ? -2.931 -0.845 7.072 1.00 95.38 79 ILE A N 1
ATOM 619 C CA . ILE A 1 79 ? -1.582 -1.079 6.545 1.00 95.38 79 ILE A CA 1
ATOM 620 C C . ILE A 1 79 ? -1.538 -2.388 5.748 1.00 95.38 79 ILE A C 1
ATOM 622 O O . ILE A 1 79 ? -1.096 -2.398 4.602 1.00 95.38 79 ILE A O 1
ATOM 626 N N . GLY A 1 80 ? -2.047 -3.486 6.318 1.00 96.44 80 GLY A N 1
ATOM 627 C CA . GLY A 1 80 ? -2.089 -4.777 5.628 1.00 96.44 80 GLY A CA 1
ATOM 628 C C . GLY A 1 80 ? -2.921 -4.734 4.343 1.00 96.44 80 GLY A C 1
ATOM 629 O O . GLY A 1 80 ? -2.488 -5.237 3.312 1.00 96.44 80 GLY A O 1
ATOM 630 N N . THR A 1 81 ? -4.083 -4.079 4.382 1.00 96.25 81 THR A N 1
ATOM 631 C CA . THR A 1 81 ? -4.968 -3.922 3.215 1.00 96.25 81 THR A CA 1
ATOM 632 C C . THR A 1 81 ? -4.305 -3.075 2.130 1.00 96.25 81 THR A C 1
ATOM 634 O O . THR A 1 81 ? -4.372 -3.426 0.954 1.00 96.25 81 THR A O 1
ATOM 637 N N . TYR A 1 82 ? -3.624 -1.992 2.515 1.00 94.81 82 TYR A N 1
ATOM 638 C CA . TYR A 1 82 ? -2.885 -1.125 1.600 1.00 94.81 82 TYR A CA 1
ATOM 639 C C . TYR A 1 82 ? -1.784 -1.891 0.867 1.00 94.81 82 TYR A C 1
ATOM 641 O O . TYR A 1 82 ? -1.759 -1.885 -0.363 1.00 94.81 82 TYR A O 1
ATOM 649 N N . TYR A 1 83 ? -0.921 -2.602 1.600 1.00 96.69 83 TYR A N 1
ATOM 650 C CA . TYR A 1 83 ? 0.166 -3.371 0.991 1.00 96.69 83 TYR A CA 1
ATOM 651 C C . TYR A 1 83 ? -0.340 -4.545 0.152 1.00 96.69 83 TYR A C 1
ATOM 653 O O . TYR A 1 83 ? 0.227 -4.819 -0.903 1.00 96.69 83 TYR A O 1
ATOM 661 N N . ALA A 1 84 ? -1.424 -5.207 0.564 1.00 96.62 84 ALA A N 1
ATOM 662 C CA . ALA A 1 84 ? -2.040 -6.263 -0.234 1.00 96.62 84 ALA A CA 1
ATOM 663 C C . ALA A 1 84 ? -2.579 -5.726 -1.570 1.00 96.62 84 ALA A C 1
ATOM 665 O O . ALA A 1 84 ? -2.339 -6.327 -2.616 1.00 96.62 84 ALA A O 1
ATOM 666 N N . LEU A 1 85 ? -3.258 -4.573 -1.557 1.00 96.00 85 LEU A N 1
ATOM 667 C CA . LEU A 1 85 ? -3.724 -3.920 -2.783 1.00 96.00 85 LEU A CA 1
ATOM 668 C C . LEU A 1 85 ? -2.564 -3.415 -3.642 1.00 96.00 85 LEU A C 1
ATOM 670 O O . LEU A 1 85 ? -2.611 -3.571 -4.857 1.00 96.00 85 LEU A O 1
ATOM 674 N N . TYR A 1 86 ? -1.526 -2.844 -3.029 1.00 93.88 86 TYR A N 1
ATOM 675 C CA . TYR A 1 86 ? -0.313 -2.420 -3.726 1.00 93.88 86 TYR A CA 1
ATOM 676 C C . TYR A 1 86 ? 0.336 -3.596 -4.459 1.00 93.88 86 TYR A C 1
ATOM 678 O O . TYR A 1 86 ? 0.497 -3.543 -5.674 1.00 93.88 86 TYR A O 1
ATOM 686 N N . ALA A 1 87 ? 0.631 -4.685 -3.743 1.00 96.06 87 ALA A N 1
ATOM 687 C CA . ALA A 1 87 ? 1.243 -5.877 -4.318 1.00 96.06 87 ALA A CA 1
ATOM 688 C C . ALA A 1 87 ? 0.354 -6.498 -5.405 1.00 96.06 87 ALA A C 1
ATOM 690 O O . ALA A 1 87 ? 0.852 -6.869 -6.464 1.00 96.06 87 ALA A O 1
ATOM 691 N N . GLY A 1 88 ? -0.963 -6.557 -5.180 1.00 96.38 88 GLY A N 1
ATOM 692 C CA . GLY A 1 88 ? -1.921 -7.057 -6.165 1.00 96.38 88 GLY A CA 1
ATOM 693 C C . GLY A 1 88 ? -1.945 -6.228 -7.450 1.00 96.38 88 GLY A C 1
ATOM 694 O O . GLY A 1 88 ? -1.882 -6.793 -8.538 1.00 96.38 88 GLY A O 1
ATOM 695 N N . MET A 1 89 ? -1.983 -4.896 -7.345 1.00 93.44 89 MET A N 1
ATOM 696 C CA . MET A 1 89 ? -1.925 -4.011 -8.514 1.00 93.44 89 MET A CA 1
ATOM 697 C C . MET A 1 89 ? -0.564 -4.074 -9.210 1.00 93.44 89 MET A C 1
ATOM 699 O O . MET A 1 89 ? -0.519 -4.067 -10.434 1.00 93.44 89 MET A O 1
ATOM 703 N N . PHE A 1 90 ? 0.531 -4.160 -8.453 1.00 92.38 90 PHE A N 1
ATOM 704 C CA . PHE A 1 90 ? 1.880 -4.244 -9.007 1.00 92.38 90 PHE A CA 1
ATOM 705 C C . PHE A 1 90 ? 2.075 -5.537 -9.805 1.00 92.38 90 PHE A C 1
ATOM 707 O O . PHE A 1 90 ? 2.464 -5.487 -10.970 1.00 92.38 90 PHE A O 1
ATOM 714 N N . VAL A 1 91 ? 1.750 -6.688 -9.208 1.00 95.25 91 VAL A N 1
ATOM 715 C CA . VAL A 1 91 ? 1.853 -7.999 -9.867 1.00 95.25 91 VAL A CA 1
ATOM 716 C C . VAL A 1 91 ? 0.862 -8.101 -11.025 1.00 95.25 91 VAL A C 1
ATOM 718 O O . VAL A 1 91 ? 1.234 -8.535 -12.111 1.00 95.25 91 VAL A O 1
ATOM 721 N N . GLY A 1 92 ? -0.385 -7.662 -10.831 1.00 93.81 92 GLY A N 1
ATOM 722 C CA . GLY A 1 92 ? -1.397 -7.664 -11.887 1.00 93.81 92 GLY A CA 1
ATOM 723 C C . GLY A 1 92 ? -1.007 -6.774 -13.066 1.00 93.81 92 GLY A C 1
ATOM 724 O O . GLY A 1 92 ? -1.094 -7.205 -14.210 1.00 93.81 92 GLY A O 1
ATOM 725 N N . GLY A 1 93 ? -0.512 -5.566 -12.791 1.00 89.88 93 GLY A N 1
ATOM 726 C CA . GLY A 1 93 ? 0.013 -4.658 -13.805 1.00 89.88 93 GLY A CA 1
ATOM 727 C C . GLY A 1 93 ? 1.216 -5.251 -14.532 1.00 89.88 93 GLY A C 1
ATOM 728 O O . GLY A 1 93 ? 1.258 -5.204 -15.754 1.00 89.88 93 GLY A O 1
ATOM 729 N N . TYR A 1 94 ? 2.154 -5.865 -13.806 1.00 91.38 94 TYR A N 1
ATOM 730 C CA . TYR A 1 94 ? 3.322 -6.519 -14.400 1.00 91.38 94 TYR A CA 1
ATOM 731 C C . TYR A 1 94 ? 2.913 -7.603 -15.402 1.00 91.38 94 TYR A C 1
ATOM 733 O O . TYR A 1 94 ? 3.329 -7.549 -16.556 1.00 91.38 94 TYR A O 1
ATOM 741 N N . LEU A 1 95 ? 2.037 -8.525 -14.990 1.00 94.12 95 LEU A N 1
ATOM 742 C CA . LEU A 1 95 ? 1.533 -9.592 -15.860 1.00 94.12 95 LEU A CA 1
ATOM 743 C C . LEU A 1 95 ? 0.750 -9.034 -17.053 1.00 94.12 95 LEU A C 1
ATOM 745 O O . LEU A 1 95 ? 0.837 -9.562 -18.158 1.00 94.12 95 LEU A O 1
ATOM 749 N N . LEU A 1 96 ? 0.003 -7.948 -16.848 1.00 91.38 96 LEU A N 1
ATOM 750 C CA . LEU A 1 96 ? -0.745 -7.291 -17.912 1.00 91.38 96 LEU A CA 1
ATOM 751 C C . LEU A 1 96 ? 0.187 -6.646 -18.953 1.00 91.38 96 LEU A C 1
ATOM 753 O O . LEU A 1 96 ? -0.064 -6.771 -20.150 1.00 91.38 96 LEU A O 1
ATOM 757 N N . PHE A 1 97 ? 1.287 -6.022 -18.530 1.00 86.62 97 PHE A N 1
ATOM 758 C CA . PHE A 1 97 ? 2.298 -5.492 -19.450 1.00 86.62 97 PHE A CA 1
ATOM 759 C C . PHE A 1 97 ? 3.095 -6.603 -20.141 1.00 86.62 97 PHE A C 1
ATOM 761 O O . PHE A 1 97 ? 3.320 -6.525 -21.346 1.00 86.62 97 PHE A O 1
ATOM 768 N N . GLU A 1 98 ? 3.458 -7.662 -19.416 1.00 88.06 98 GLU A N 1
ATOM 769 C CA . GLU A 1 98 ? 4.176 -8.813 -19.976 1.00 88.06 98 GLU A CA 1
ATOM 770 C C . GLU A 1 98 ? 3.333 -9.564 -21.018 1.00 88.06 98 GLU A C 1
ATOM 772 O O . GLU A 1 98 ? 3.850 -10.022 -22.033 1.00 88.06 98 GLU A O 1
ATOM 777 N N . SER A 1 99 ? 2.015 -9.631 -20.814 1.00 91.00 99 SER A N 1
ATOM 778 C CA . SER A 1 99 ? 1.089 -10.294 -21.739 1.00 91.00 99 SER A CA 1
ATOM 779 C C . SER A 1 99 ? 0.924 -9.596 -23.095 1.00 91.00 99 SER A C 1
ATOM 781 O O . SER A 1 99 ? 0.344 -10.178 -24.010 1.00 91.00 99 SER A O 1
ATOM 783 N N . GLY A 1 100 ? 1.382 -8.346 -23.233 1.00 85.94 100 GLY A N 1
ATOM 784 C CA . GLY A 1 100 ? 1.232 -7.556 -24.456 1.00 85.94 100 GLY A CA 1
ATOM 785 C C . GLY A 1 100 ? -0.193 -7.061 -24.739 1.00 85.94 100 GLY A C 1
ATOM 786 O O . GLY A 1 100 ? -0.417 -6.443 -25.777 1.00 85.94 100 GLY A O 1
ATOM 787 N N . TYR A 1 101 ? -1.158 -7.287 -23.834 1.00 86.31 101 TYR A N 1
ATOM 788 C CA . TYR A 1 101 ? -2.532 -6.782 -23.988 1.00 86.31 101 TYR A CA 1
ATOM 789 C C . TYR A 1 101 ? -2.634 -5.257 -23.863 1.00 86.31 101 TYR A C 1
ATOM 791 O O . TYR A 1 101 ? -3.580 -4.662 -24.379 1.00 86.31 101 TYR A O 1
ATOM 799 N N . VAL A 1 102 ? -1.682 -4.618 -23.179 1.00 81.81 102 VAL A N 1
ATOM 800 C CA . VAL A 1 102 ? -1.630 -3.160 -23.047 1.00 81.81 102 VAL A CA 1
ATOM 801 C C . VAL A 1 102 ? -0.544 -2.625 -23.976 1.00 81.81 102 VAL A C 1
ATOM 803 O O . VAL A 1 102 ? 0.611 -3.041 -23.846 1.00 81.81 102 VAL A O 1
ATOM 806 N N . PRO A 1 103 ? -0.877 -1.713 -24.911 1.00 74.88 103 PRO A N 1
ATOM 807 C CA . PRO A 1 103 ? 0.123 -1.116 -25.778 1.00 74.88 103 PRO A CA 1
ATOM 808 C C . PRO A 1 103 ? 1.170 -0.386 -24.928 1.00 74.88 103 PRO A C 1
ATOM 810 O O . PRO A 1 103 ? 0.823 0.201 -23.897 1.00 74.88 103 PRO A O 1
ATOM 813 N N . PRO A 1 104 ? 2.450 -0.413 -25.333 1.00 64.62 104 PRO A N 1
ATOM 814 C CA . PRO A 1 104 ? 3.502 0.277 -24.609 1.00 64.62 104 PRO A CA 1
ATOM 815 C C . PRO A 1 104 ? 3.186 1.776 -24.585 1.00 64.62 104 PRO A C 1
ATOM 817 O O . PRO A 1 104 ? 3.274 2.456 -25.602 1.00 64.62 104 PRO A O 1
ATOM 820 N N . VAL A 1 105 ? 2.776 2.282 -23.424 1.00 67.44 105 VAL A N 1
ATOM 821 C CA . VAL A 1 105 ? 2.652 3.722 -23.174 1.00 67.44 105 VAL A CA 1
ATOM 822 C C . VAL A 1 105 ? 4.065 4.296 -23.096 1.00 67.44 105 VAL A C 1
ATOM 824 O O . VAL A 1 105 ? 4.964 3.604 -22.614 1.00 67.44 105 VAL A O 1
ATOM 827 N N . ASP A 1 106 ? 4.276 5.531 -23.556 1.00 65.88 106 ASP A N 1
ATOM 828 C CA . ASP A 1 106 ? 5.576 6.200 -23.462 1.00 65.88 106 ASP A CA 1
ATOM 829 C C . ASP A 1 106 ? 6.033 6.284 -22.002 1.00 65.88 106 ASP A C 1
ATOM 831 O O . ASP A 1 106 ? 5.587 7.106 -21.197 1.00 65.88 106 ASP A O 1
ATOM 835 N N . THR A 1 107 ? 6.930 5.364 -21.660 1.00 60.69 107 THR A N 1
ATOM 836 C CA . THR A 1 107 ? 7.445 5.153 -20.307 1.00 60.69 107 THR A CA 1
ATOM 837 C C . THR A 1 107 ? 8.320 6.322 -19.872 1.00 60.69 107 THR A C 1
ATOM 839 O O . THR A 1 107 ? 8.456 6.585 -18.683 1.00 60.69 107 THR A O 1
ATOM 842 N N . THR A 1 108 ? 8.893 7.031 -20.843 1.00 64.00 108 THR A N 1
ATOM 843 C CA . THR A 1 108 ? 9.751 8.206 -20.682 1.00 64.00 108 THR A CA 1
ATOM 844 C C . THR A 1 108 ? 9.029 9.327 -19.951 1.00 64.00 108 THR A C 1
ATOM 846 O O . THR A 1 108 ? 9.524 9.777 -18.928 1.00 64.00 108 THR A O 1
ATOM 849 N N . LEU A 1 109 ? 7.815 9.695 -20.375 1.00 65.62 109 LEU A N 1
ATOM 850 C CA . LEU A 1 109 ? 7.061 10.798 -19.769 1.00 65.62 109 LEU A CA 1
ATOM 851 C C . LEU A 1 109 ? 6.685 10.519 -18.306 1.00 65.62 109 LEU A C 1
ATOM 853 O O . LEU A 1 109 ? 6.622 11.418 -17.469 1.00 65.62 109 LEU A O 1
ATOM 857 N N . ALA A 1 110 ? 6.387 9.260 -17.994 1.00 62.25 110 ALA A N 1
ATOM 858 C CA . ALA A 1 110 ? 5.972 8.873 -16.656 1.00 62.25 110 ALA A CA 1
ATOM 859 C C . ALA A 1 110 ? 7.169 8.668 -15.715 1.00 62.25 110 ALA A C 1
ATOM 861 O O . ALA A 1 110 ? 7.089 9.010 -14.537 1.00 62.25 110 ALA A O 1
ATOM 862 N N . LEU A 1 111 ? 8.292 8.176 -16.246 1.00 65.75 111 LEU A N 1
ATOM 863 C CA . LEU A 1 111 ? 9.553 8.064 -15.522 1.00 65.75 111 LEU A CA 1
ATOM 864 C C . LEU A 1 111 ? 10.191 9.442 -15.282 1.00 65.75 111 LEU A C 1
ATOM 866 O O . LEU A 1 111 ? 10.745 9.668 -14.213 1.00 65.75 111 LEU A O 1
ATOM 870 N N . GLU A 1 112 ? 10.051 10.374 -16.225 1.00 67.31 112 GLU A N 1
ATOM 871 C CA . GLU A 1 112 ? 10.464 11.776 -16.096 1.00 67.31 112 GLU A CA 1
ATOM 872 C C . GLU A 1 112 ? 9.632 12.490 -15.026 1.00 67.31 112 GLU A C 1
ATOM 874 O O . GLU A 1 112 ? 10.191 13.060 -14.097 1.00 67.31 112 GLU A O 1
ATOM 879 N N . LYS A 1 113 ? 8.303 12.322 -15.027 1.00 65.75 113 LYS A N 1
ATOM 880 C CA . LYS A 1 113 ? 7.448 12.835 -13.941 1.00 65.75 113 LYS A CA 1
ATOM 881 C C . LYS A 1 113 ? 7.736 12.196 -12.584 1.00 65.75 113 LYS A C 1
ATOM 883 O O . LYS A 1 113 ? 7.601 12.867 -11.564 1.00 65.75 113 LYS A O 1
ATOM 888 N N . ALA A 1 114 ? 8.120 10.920 -12.542 1.00 62.66 114 ALA A N 1
ATOM 889 C CA . ALA A 1 114 ? 8.563 10.273 -11.309 1.00 62.66 114 ALA A CA 1
ATOM 890 C C . ALA A 1 114 ? 9.930 10.812 -10.849 1.00 62.66 114 ALA A C 1
ATOM 892 O O . ALA A 1 114 ? 10.135 11.011 -9.653 1.00 62.66 114 ALA A O 1
ATOM 893 N N . HIS A 1 115 ? 10.842 11.096 -11.783 1.00 64.62 115 HIS A N 1
ATOM 894 C CA . HIS A 1 115 ? 12.131 11.723 -11.505 1.00 64.62 115 HIS A CA 1
ATOM 895 C C . HIS A 1 115 ? 11.954 13.141 -10.964 1.00 64.62 115 HIS A C 1
ATOM 897 O O . HIS A 1 115 ? 12.482 13.442 -9.899 1.00 64.62 115 HIS A O 1
ATOM 903 N N . ASP A 1 116 ? 11.142 13.965 -11.625 1.00 66.06 116 ASP A N 1
ATOM 904 C CA . ASP A 1 116 ? 10.777 15.309 -11.174 1.00 66.06 116 ASP A CA 1
ATOM 905 C C . ASP A 1 116 ? 10.044 15.251 -9.833 1.00 66.06 116 ASP A C 1
ATOM 907 O O . ASP A 1 116 ? 10.303 16.057 -8.944 1.00 66.06 116 ASP A O 1
ATOM 911 N N . GLY A 1 117 ? 9.188 14.235 -9.669 1.00 63.25 117 GLY A N 1
ATOM 912 C CA . GLY A 1 117 ? 8.520 13.812 -8.441 1.00 63.25 117 GLY A CA 1
ATOM 913 C C . GLY A 1 117 ? 9.466 13.669 -7.244 1.00 63.25 117 GLY A C 1
ATOM 914 O O . GLY A 1 117 ? 9.276 14.205 -6.154 1.00 63.25 117 GLY A O 1
ATOM 915 N N . ILE A 1 118 ? 10.521 12.900 -7.454 1.00 59.25 118 ILE A N 1
ATOM 916 C CA . ILE A 1 118 ? 11.507 12.590 -6.424 1.00 59.25 118 ILE A CA 1
ATOM 917 C C . ILE A 1 118 ? 12.473 13.763 -6.250 1.00 59.25 118 ILE A C 1
ATOM 919 O O . ILE A 1 118 ? 12.832 14.091 -5.121 1.00 59.25 118 ILE A O 1
ATOM 923 N N . ALA A 1 119 ? 12.833 14.448 -7.335 1.00 58.97 119 ALA A N 1
ATOM 924 C CA . ALA A 1 119 ? 13.649 15.649 -7.300 1.00 58.97 119 ALA A CA 1
ATOM 925 C C . ALA A 1 119 ? 12.969 16.747 -6.473 1.00 58.97 119 ALA A C 1
ATOM 927 O O . ALA A 1 119 ? 13.608 17.261 -5.565 1.00 58.97 119 ALA A O 1
ATOM 928 N N . TRP A 1 120 ? 11.674 17.034 -6.674 1.00 58.31 120 TRP A N 1
ATOM 929 C CA . TRP A 1 120 ? 10.970 18.070 -5.904 1.00 58.31 120 TRP A CA 1
ATOM 930 C C . TRP A 1 120 ? 10.877 17.744 -4.409 1.00 58.31 120 TRP A C 1
ATOM 932 O O . TRP A 1 120 ? 10.941 18.656 -3.579 1.00 58.31 120 TRP A O 1
ATOM 942 N N . MET A 1 121 ? 10.742 16.459 -4.055 1.00 53.00 121 MET A N 1
ATOM 943 C CA . MET A 1 121 ? 10.749 16.003 -2.661 1.00 53.00 121 MET A CA 1
ATOM 944 C C . MET A 1 121 ? 12.127 16.159 -2.014 1.00 53.00 121 MET A C 1
ATOM 946 O O . MET A 1 121 ? 12.207 16.501 -0.837 1.00 53.00 121 MET A O 1
ATOM 950 N N . VAL A 1 122 ? 13.201 15.950 -2.778 1.00 56.44 122 VAL A N 1
ATOM 951 C CA . VAL A 1 122 ? 14.588 16.093 -2.313 1.00 56.44 122 VAL A CA 1
ATOM 952 C C . VAL A 1 122 ? 15.023 17.566 -2.273 1.00 56.44 122 VAL A C 1
ATOM 954 O O . VAL A 1 122 ? 15.769 17.959 -1.386 1.00 56.44 122 VAL A O 1
ATOM 957 N N . THR A 1 123 ? 14.513 18.419 -3.166 1.00 56.69 123 THR A N 1
ATOM 958 C CA . THR A 1 123 ? 14.948 19.822 -3.294 1.00 56.69 123 THR A CA 1
ATOM 959 C C . THR A 1 123 ? 14.228 20.810 -2.376 1.00 56.69 123 THR A C 1
ATOM 961 O O . THR A 1 123 ? 14.546 22.000 -2.410 1.00 56.69 123 THR A O 1
ATOM 964 N N . LYS A 1 124 ? 13.266 20.384 -1.540 1.00 53.66 124 LYS A N 1
ATOM 965 C CA . LYS A 1 124 ? 12.641 21.300 -0.561 1.00 53.66 124 LYS A CA 1
ATOM 966 C C . LYS A 1 124 ? 13.622 21.862 0.477 1.00 53.66 124 LYS A C 1
ATOM 968 O O . LYS A 1 124 ? 13.275 22.836 1.138 1.00 53.66 124 LYS A O 1
ATOM 973 N N . GLU A 1 125 ? 14.844 21.341 0.541 1.00 48.94 125 GLU A N 1
ATOM 974 C CA . GLU A 1 125 ? 15.954 21.926 1.295 1.00 48.94 125 GLU A CA 1
ATOM 975 C C . GLU A 1 125 ? 17.116 22.381 0.395 1.00 48.94 125 GLU A C 1
ATOM 977 O O . GLU A 1 125 ? 18.262 22.136 0.720 1.00 48.94 125 GLU A O 1
ATOM 982 N N . GLY A 1 126 ? 16.869 23.032 -0.749 1.00 49.06 126 GLY A N 1
ATOM 983 C CA . GLY A 1 126 ? 17.867 23.884 -1.432 1.00 49.06 126 GLY A CA 1
ATOM 984 C C . GLY A 1 126 ? 19.177 23.239 -1.922 1.00 49.06 126 GLY A C 1
ATOM 985 O O . GLY A 1 126 ? 19.986 23.925 -2.544 1.00 49.06 126 GLY A O 1
ATOM 986 N N . GLU A 1 127 ? 19.389 21.946 -1.702 1.00 53.31 127 GLU A N 1
ATOM 987 C CA . GLU A 1 127 ? 20.569 21.213 -2.130 1.00 53.31 127 GLU A CA 1
ATOM 988 C C . GLU A 1 127 ? 20.222 20.313 -3.315 1.00 53.31 127 GLU A C 1
ATOM 990 O O . GLU A 1 127 ? 19.247 19.561 -3.338 1.00 53.31 127 GLU A O 1
ATOM 995 N N . PHE A 1 128 ? 21.046 20.463 -4.345 1.00 53.84 128 PHE A N 1
ATOM 996 C CA . PHE A 1 128 ? 21.111 19.657 -5.555 1.00 53.84 128 PHE A CA 1
ATOM 997 C C . PHE A 1 128 ? 20.933 18.158 -5.238 1.00 53.84 128 PHE A C 1
ATOM 999 O O . PHE A 1 128 ? 21.492 17.699 -4.237 1.00 53.84 128 PHE A O 1
ATOM 1006 N N . PRO A 1 129 ? 20.230 17.355 -6.068 1.00 61.16 129 PRO A N 1
ATOM 1007 C CA . PRO A 1 129 ? 20.122 15.924 -5.813 1.00 61.16 129 PRO A CA 1
ATOM 1008 C C . PRO A 1 129 ? 21.537 15.347 -5.678 1.00 61.16 129 PRO A C 1
ATOM 1010 O O . PRO A 1 129 ? 22.378 15.596 -6.552 1.00 61.16 129 PRO A O 1
ATOM 1013 N N . PRO A 1 130 ? 21.839 14.609 -4.594 1.00 61.38 130 PRO A N 1
ATOM 1014 C CA . PRO A 1 130 ? 23.191 14.148 -4.343 1.00 61.38 130 PRO A CA 1
ATOM 1015 C C . PRO A 1 130 ? 23.672 13.347 -5.559 1.00 61.38 130 PRO A C 1
ATOM 1017 O O . PRO A 1 130 ? 22.905 12.545 -6.103 1.00 61.38 130 PRO A O 1
ATOM 1020 N N . PRO A 1 131 ? 24.928 13.516 -6.007 1.00 60.53 131 PRO A N 1
ATOM 1021 C CA . PRO A 1 131 ? 25.431 12.901 -7.238 1.00 60.53 131 PRO A CA 1
ATOM 1022 C C . PRO A 1 131 ? 25.323 11.364 -7.250 1.00 60.53 131 PRO A C 1
ATOM 1024 O O . PRO A 1 131 ? 25.360 10.741 -8.310 1.00 60.53 131 PRO A O 1
ATOM 1027 N N . GLY A 1 132 ? 25.145 10.719 -6.093 1.00 59.47 132 GLY A N 1
ATOM 1028 C CA . GLY A 1 132 ? 24.828 9.290 -6.009 1.00 59.47 132 GLY A CA 1
ATOM 1029 C C . GLY A 1 132 ? 23.420 8.927 -6.505 1.00 59.47 132 GLY A C 1
ATOM 1030 O O . GLY A 1 132 ? 23.236 7.873 -7.116 1.00 59.47 132 GLY A O 1
ATOM 1031 N N . LEU A 1 133 ? 22.427 9.798 -6.305 1.00 61.81 133 LEU A N 1
ATOM 1032 C CA . LEU A 1 133 ? 21.035 9.543 -6.679 1.00 61.81 133 LEU A CA 1
ATOM 1033 C C . LEU A 1 133 ? 20.855 9.614 -8.200 1.00 61.81 133 LEU A C 1
ATOM 1035 O O . LEU A 1 133 ? 20.289 8.704 -8.803 1.00 61.81 133 LEU A O 1
ATOM 1039 N N . THR A 1 134 ? 21.422 10.640 -8.839 1.00 64.94 134 THR A N 1
ATOM 1040 C CA . THR A 1 134 ? 21.346 10.841 -10.297 1.00 64.94 134 THR A CA 1
ATOM 1041 C C . THR A 1 134 ? 22.000 9.694 -11.068 1.00 64.94 134 THR A C 1
ATOM 1043 O O . THR A 1 134 ? 21.435 9.191 -12.038 1.00 64.94 134 THR A O 1
ATOM 1046 N N . ASN A 1 135 ? 23.143 9.193 -10.592 1.00 66.00 135 ASN A N 1
ATOM 1047 C CA . ASN A 1 135 ? 23.806 8.024 -11.173 1.00 66.00 135 ASN A CA 1
ATOM 1048 C C . ASN A 1 135 ? 23.000 6.728 -10.998 1.00 66.00 135 ASN A C 1
ATOM 1050 O O . ASN A 1 135 ? 23.016 5.870 -11.883 1.00 66.00 135 ASN A O 1
ATOM 1054 N N . THR A 1 136 ? 22.270 6.588 -9.889 1.00 66.00 136 THR A N 1
ATOM 1055 C CA . THR A 1 136 ? 21.410 5.423 -9.637 1.00 66.00 136 THR A CA 1
ATOM 1056 C C . THR A 1 136 ? 20.204 5.429 -10.571 1.00 66.00 136 THR A C 1
ATOM 1058 O O . THR A 1 136 ? 19.943 4.421 -11.224 1.00 66.00 136 THR A O 1
ATOM 1061 N N . PHE A 1 137 ? 19.541 6.578 -10.735 1.00 65.56 137 PHE A N 1
ATOM 1062 C CA . PHE A 1 137 ? 18.458 6.742 -11.710 1.00 65.56 137 PHE A CA 1
ATOM 1063 C C . PHE A 1 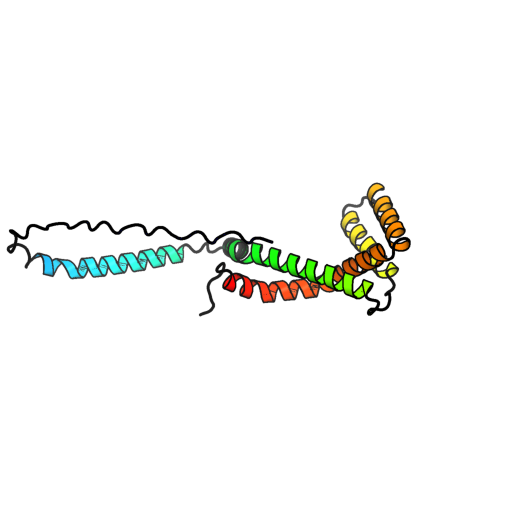137 ? 18.930 6.517 -13.145 1.00 65.56 137 PHE A C 1
ATOM 1065 O O . PHE A 1 137 ? 18.253 5.832 -13.903 1.00 65.56 137 PHE A O 1
ATOM 1072 N N . ARG A 1 138 ? 20.118 7.013 -13.510 1.00 67.81 138 ARG A N 1
ATOM 1073 C CA . ARG A 1 138 ? 20.692 6.804 -14.846 1.00 67.81 138 ARG A CA 1
ATOM 1074 C C . ARG A 1 138 ? 20.980 5.330 -15.130 1.00 67.81 138 ARG A C 1
ATOM 1076 O O . ARG A 1 138 ? 20.684 4.847 -16.219 1.00 67.81 138 ARG A O 1
ATOM 1083 N N . ARG A 1 139 ? 21.526 4.601 -14.151 1.00 70.88 139 ARG A N 1
ATOM 1084 C CA . ARG A 1 139 ? 21.721 3.145 -14.256 1.00 70.88 139 ARG A CA 1
ATOM 1085 C C . ARG A 1 139 ? 20.392 2.409 -14.359 1.00 70.88 139 ARG A C 1
ATOM 1087 O O . ARG A 1 139 ? 20.289 1.487 -15.158 1.00 70.88 139 ARG A O 1
ATOM 1094 N N . LEU A 1 140 ? 19.390 2.827 -13.587 1.00 69.44 140 LEU A N 1
ATOM 1095 C CA . LEU A 1 140 ? 18.056 2.241 -13.633 1.00 69.44 140 LEU A CA 1
ATOM 1096 C C . LEU A 1 140 ? 17.403 2.465 -15.002 1.00 69.44 140 LEU A C 1
ATOM 1098 O O . LEU A 1 140 ? 16.898 1.516 -15.583 1.00 69.44 140 LEU A O 1
ATOM 1102 N N . HIS A 1 141 ? 17.499 3.678 -15.553 1.00 72.25 141 HIS A N 1
ATOM 1103 C CA . HIS A 1 141 ? 17.024 4.007 -16.898 1.00 72.25 141 HIS A CA 1
ATOM 1104 C C . HIS A 1 141 ? 17.678 3.115 -17.957 1.00 72.25 141 HIS A C 1
ATOM 1106 O O . HIS A 1 141 ? 16.988 2.489 -18.754 1.00 72.25 141 HIS A O 1
ATOM 1112 N N . TYR A 1 142 ? 19.005 2.975 -17.907 1.00 75.94 142 TYR A N 1
ATOM 1113 C CA . TYR A 1 142 ? 19.744 2.117 -18.832 1.00 75.94 142 TYR A CA 1
ATOM 1114 C C . TYR A 1 142 ? 19.355 0.631 -18.707 1.00 75.94 142 TYR A C 1
ATOM 1116 O O . TYR A 1 142 ? 19.181 -0.064 -19.707 1.00 75.94 142 TYR A O 1
ATOM 1124 N N . LEU A 1 143 ? 19.171 0.133 -17.481 1.00 74.50 143 LEU A N 1
ATOM 1125 C CA . LEU A 1 143 ? 18.689 -1.230 -17.216 1.00 74.50 143 LEU A CA 1
ATOM 1126 C C . LEU A 1 143 ? 17.252 -1.447 -17.715 1.00 74.50 143 LEU A C 1
ATOM 1128 O O . LEU A 1 143 ? 16.928 -2.528 -18.197 1.00 74.50 143 LEU A O 1
ATOM 1132 N N . ILE A 1 144 ? 16.402 -0.425 -17.619 1.00 76.25 144 ILE A N 1
ATOM 1133 C CA . ILE A 1 144 ? 15.016 -0.447 -18.096 1.00 76.25 144 ILE A CA 1
ATOM 1134 C C . ILE A 1 144 ? 14.960 -0.464 -19.630 1.00 76.25 144 ILE A C 1
ATOM 1136 O O . ILE A 1 144 ? 14.147 -1.189 -20.197 1.00 76.25 144 ILE A O 1
ATOM 1140 N N . GLU A 1 145 ? 15.825 0.290 -20.311 1.00 76.06 145 GLU A N 1
ATOM 1141 C CA . GLU A 1 145 ? 15.883 0.309 -21.779 1.00 76.06 145 GLU A CA 1
ATOM 1142 C C . GLU A 1 145 ? 16.436 -0.992 -22.364 1.00 76.06 145 GLU A C 1
ATOM 1144 O O . GLU A 1 145 ? 15.971 -1.456 -23.403 1.00 76.06 145 GLU A O 1
ATOM 1149 N N . THR A 1 146 ? 17.420 -1.593 -21.693 1.00 84.00 146 THR A N 1
ATOM 1150 C CA . THR A 1 146 ? 18.100 -2.799 -22.187 1.00 84.00 146 THR A CA 1
ATOM 1151 C C . THR A 1 146 ? 17.371 -4.098 -21.847 1.00 84.00 146 THR A C 1
ATOM 1153 O O . THR A 1 146 ? 17.579 -5.097 -22.535 1.00 84.00 146 THR A O 1
ATOM 1156 N N . ASN A 1 147 ? 16.508 -4.109 -20.823 1.00 84.25 147 ASN A N 1
ATOM 1157 C CA . ASN A 1 147 ? 15.796 -5.309 -20.387 1.00 84.25 147 ASN A CA 1
ATOM 1158 C C . ASN A 1 147 ? 14.258 -5.147 -20.477 1.00 84.25 147 ASN A C 1
ATOM 1160 O O . ASN A 1 147 ? 13.666 -4.401 -19.691 1.00 84.25 147 ASN A O 1
ATOM 1164 N N . PRO A 1 148 ? 13.568 -5.906 -21.355 1.00 80.62 148 PRO A N 1
ATOM 1165 C CA . PRO A 1 148 ? 12.114 -5.808 -21.524 1.00 80.62 148 PRO A CA 1
ATOM 1166 C C . PRO A 1 148 ? 11.316 -6.210 -20.270 1.00 80.62 148 PRO A C 1
ATOM 1168 O O . PRO A 1 148 ? 10.234 -5.669 -20.021 1.00 80.62 148 PRO A O 1
ATOM 1171 N N . GLN A 1 149 ? 11.848 -7.109 -19.434 1.00 84.88 149 GLN A N 1
ATOM 1172 C CA . GLN A 1 149 ? 11.218 -7.465 -18.159 1.00 84.88 149 GLN A CA 1
ATOM 1173 C C . GLN A 1 149 ? 11.323 -6.314 -17.154 1.00 84.88 149 GLN A C 1
ATOM 1175 O O . GLN A 1 149 ? 10.351 -6.007 -16.463 1.00 84.88 149 GLN A O 1
ATOM 1180 N N . ALA A 1 150 ? 12.474 -5.634 -17.112 1.00 82.62 150 ALA A N 1
ATOM 1181 C CA . ALA A 1 150 ? 12.662 -4.454 -16.270 1.00 82.62 150 ALA A CA 1
ATOM 1182 C C . ALA A 1 150 ? 11.750 -3.301 -16.713 1.00 82.62 150 ALA A C 1
ATOM 1184 O O . ALA A 1 150 ? 11.190 -2.608 -15.866 1.00 82.62 150 ALA A O 1
ATOM 1185 N N . LYS A 1 151 ? 11.522 -3.147 -18.024 1.00 81.25 151 LYS A N 1
ATOM 1186 C CA . LYS A 1 151 ? 10.555 -2.187 -18.572 1.00 81.25 151 LYS A CA 1
ATOM 1187 C C . LYS A 1 151 ? 9.128 -2.461 -18.109 1.00 81.25 151 LYS A C 1
ATOM 1189 O O . LYS A 1 151 ? 8.453 -1.541 -17.657 1.00 81.25 151 LYS A O 1
ATOM 1194 N N . SER A 1 152 ? 8.688 -3.715 -18.157 1.00 85.06 152 SER A N 1
ATOM 1195 C CA . SER A 1 152 ? 7.341 -4.103 -17.710 1.00 85.06 152 SER A CA 1
ATOM 1196 C C . SER A 1 152 ? 7.149 -3.874 -16.205 1.00 85.06 152 SER A C 1
ATOM 1198 O O . SER A 1 152 ? 6.104 -3.385 -15.782 1.00 85.06 152 SER A O 1
ATOM 1200 N N . ALA A 1 153 ? 8.183 -4.141 -15.400 1.00 86.19 153 ALA A N 1
ATOM 1201 C CA . ALA A 1 153 ? 8.181 -3.865 -13.961 1.00 86.19 153 ALA A CA 1
ATOM 1202 C C . ALA A 1 153 ? 8.208 -2.363 -13.631 1.00 86.19 153 ALA A C 1
ATOM 1204 O O . ALA A 1 153 ? 7.512 -1.910 -12.726 1.00 86.19 153 ALA A O 1
ATOM 1205 N N . ALA A 1 154 ? 8.980 -1.567 -14.371 1.00 83.31 154 ALA A N 1
ATOM 1206 C CA . ALA A 1 154 ? 8.977 -0.116 -14.213 1.00 83.31 154 ALA A CA 1
ATOM 1207 C C . ALA A 1 154 ? 7.607 0.477 -14.576 1.00 83.31 154 ALA A C 1
ATOM 1209 O O . ALA A 1 154 ? 7.102 1.356 -13.879 1.00 83.31 154 ALA A O 1
ATOM 1210 N N . MET A 1 155 ? 6.969 -0.049 -15.622 1.00 82.25 155 MET A N 1
ATOM 1211 C CA . MET A 1 155 ? 5.635 0.381 -16.030 1.00 82.25 155 MET A CA 1
ATOM 1212 C C . MET A 1 155 ? 4.552 0.008 -15.034 1.00 82.25 155 MET A C 1
ATOM 1214 O O . MET A 1 155 ? 3.671 0.825 -14.764 1.00 82.25 155 MET A O 1
ATOM 1218 N N . SER A 1 156 ? 4.625 -1.182 -14.437 1.00 87.06 156 SER A N 1
ATOM 1219 C CA . SER A 1 156 ? 3.702 -1.541 -13.367 1.00 87.06 156 SER A CA 1
ATOM 1220 C C . SER A 1 156 ? 3.908 -0.677 -12.125 1.00 87.06 156 SER A C 1
ATOM 1222 O O . SER A 1 156 ? 2.910 -0.244 -11.557 1.00 87.06 156 SER A O 1
ATOM 1224 N N . LEU A 1 157 ? 5.150 -0.335 -11.754 1.00 86.00 157 LEU A N 1
ATOM 1225 C CA . LEU A 1 157 ? 5.430 0.614 -10.666 1.00 86.00 157 LEU A CA 1
ATOM 1226 C C . LEU A 1 157 ? 4.780 1.977 -10.919 1.00 86.00 157 LEU A C 1
ATOM 1228 O O . LEU A 1 157 ? 4.006 2.463 -10.097 1.00 86.00 157 LEU A O 1
ATOM 1232 N N . VAL A 1 158 ? 5.033 2.568 -12.084 1.00 83.12 158 VAL A N 1
ATOM 1233 C CA . VAL A 1 158 ? 4.438 3.852 -12.472 1.00 83.12 158 VAL A CA 1
ATOM 1234 C C . VAL A 1 158 ? 2.910 3.788 -12.442 1.00 83.12 158 VAL A C 1
ATOM 1236 O O . VAL A 1 158 ? 2.261 4.660 -11.866 1.00 83.12 158 VAL A O 1
ATOM 1239 N N . ALA A 1 159 ? 2.321 2.744 -13.029 1.00 84.94 159 ALA A N 1
ATOM 1240 C CA . ALA A 1 159 ? 0.875 2.559 -13.026 1.00 84.94 159 ALA A CA 1
ATOM 1241 C C . ALA A 1 159 ? 0.325 2.421 -11.597 1.00 84.94 159 ALA A C 1
ATOM 1243 O O . ALA A 1 159 ? -0.745 2.951 -11.293 1.00 84.94 159 ALA A O 1
ATOM 1244 N N . THR A 1 160 ? 1.060 1.759 -10.697 1.00 88.06 160 THR A N 1
ATOM 1245 C CA . THR A 1 160 ? 0.669 1.671 -9.290 1.00 88.06 160 THR A CA 1
ATOM 1246 C C . THR A 1 160 ? 0.740 3.007 -8.563 1.00 88.06 160 THR A C 1
ATOM 1248 O O . THR A 1 160 ? -0.144 3.261 -7.748 1.00 88.06 160 THR A O 1
ATOM 1251 N N . GLU A 1 161 ? 1.706 3.874 -8.846 1.00 85.94 161 GLU A N 1
ATOM 1252 C CA . GLU A 1 161 ? 1.739 5.214 -8.242 1.00 85.94 161 GLU A CA 1
ATOM 1253 C C . GLU A 1 161 ? 0.580 6.078 -8.756 1.00 85.94 161 GLU A C 1
ATOM 1255 O O . GLU A 1 161 ? -0.135 6.707 -7.981 1.00 85.94 161 GLU A O 1
ATOM 1260 N N . LEU A 1 162 ? 0.275 6.016 -10.056 1.00 84.62 162 LEU A N 1
ATOM 1261 C CA . LEU A 1 162 ? -0.882 6.723 -10.621 1.00 84.62 162 LEU A CA 1
ATOM 1262 C C . LEU A 1 162 ? -2.221 6.239 -10.041 1.00 84.62 162 LEU A C 1
ATOM 1264 O O . LEU A 1 162 ? -3.172 7.012 -9.925 1.00 84.62 162 LEU A O 1
ATOM 1268 N N . ALA A 1 163 ? -2.301 4.967 -9.651 1.00 87.69 163 ALA A N 1
ATOM 1269 C CA . ALA A 1 163 ? -3.473 4.387 -9.006 1.00 87.69 163 ALA A CA 1
ATOM 1270 C C . ALA A 1 163 ? -3.544 4.649 -7.487 1.00 87.69 163 ALA A C 1
ATOM 1272 O O . ALA A 1 163 ? -4.477 4.168 -6.835 1.00 87.69 163 ALA A O 1
ATOM 1273 N N . GLU A 1 164 ? -2.601 5.393 -6.898 1.00 90.62 164 GLU A N 1
ATOM 1274 C CA . GLU A 1 164 ? -2.554 5.659 -5.456 1.00 90.62 164 GLU A CA 1
ATOM 1275 C C . GLU A 1 164 ? -3.839 6.315 -4.905 1.00 90.62 164 GLU A C 1
ATOM 1277 O O . GLU A 1 164 ? -4.376 5.788 -3.922 1.00 90.62 164 GLU A O 1
ATOM 1282 N N . PRO A 1 165 ? -4.429 7.363 -5.527 1.00 90.56 165 PRO A N 1
ATOM 1283 C CA . PRO A 1 165 ? -5.644 7.991 -4.998 1.00 90.56 165 PRO A CA 1
ATOM 1284 C C . PRO A 1 165 ? -6.816 7.006 -4.918 1.00 90.56 165 PRO A C 1
ATOM 1286 O O . PRO A 1 165 ? -7.557 6.966 -3.935 1.00 90.56 165 PRO A O 1
ATOM 1289 N N . ILE A 1 166 ? -6.947 6.156 -5.939 1.00 92.94 166 ILE A N 1
ATOM 1290 C CA . ILE A 1 166 ? -7.977 5.116 -6.006 1.00 92.94 166 ILE A CA 1
ATOM 1291 C C . ILE A 1 166 ? -7.716 4.064 -4.928 1.00 92.94 166 ILE A C 1
ATOM 1293 O O . ILE A 1 166 ? -8.633 3.679 -4.198 1.00 92.94 166 ILE A O 1
ATOM 1297 N N . ARG A 1 167 ? -6.459 3.627 -4.776 1.00 93.25 167 ARG A N 1
ATOM 1298 C CA . ARG A 1 167 ? -6.064 2.663 -3.745 1.00 93.25 167 ARG A CA 1
ATOM 1299 C C . ARG A 1 167 ? -6.415 3.175 -2.355 1.00 93.25 167 ARG A C 1
ATOM 1301 O O . ARG A 1 167 ? -6.986 2.422 -1.571 1.00 93.25 167 ARG A O 1
ATOM 1308 N N . TYR A 1 168 ? -6.128 4.438 -2.056 1.00 93.50 168 TYR A N 1
ATOM 1309 C CA . TYR A 1 168 ? -6.414 5.026 -0.751 1.00 93.50 168 TYR A CA 1
ATOM 1310 C C . TYR A 1 168 ? -7.918 5.029 -0.437 1.00 93.50 168 TYR A C 1
ATOM 1312 O O . TYR A 1 168 ? -8.326 4.607 0.647 1.00 93.50 168 TYR A O 1
ATOM 1320 N N . VAL A 1 169 ? -8.758 5.400 -1.410 1.00 96.31 169 VAL A N 1
ATOM 1321 C CA . VAL A 1 169 ? -10.225 5.356 -1.272 1.00 96.31 169 VAL A CA 1
ATOM 1322 C C . VAL A 1 169 ? -10.718 3.931 -1.005 1.00 96.31 169 VAL A C 1
ATOM 1324 O O . VAL A 1 169 ? -11.526 3.719 -0.097 1.00 96.31 169 VAL A O 1
ATOM 1327 N N . ILE A 1 170 ? -10.198 2.938 -1.734 1.00 95.81 170 ILE A N 1
ATOM 1328 C CA . ILE A 1 170 ? -10.559 1.527 -1.530 1.00 95.81 170 ILE A CA 1
ATOM 1329 C C . ILE A 1 170 ? -10.138 1.059 -0.133 1.00 95.81 170 ILE A C 1
ATOM 1331 O O . ILE A 1 170 ? -10.940 0.449 0.575 1.00 95.81 170 ILE A O 1
ATOM 1335 N N . VAL A 1 171 ? -8.911 1.365 0.300 1.00 96.06 171 VAL A N 1
ATOM 1336 C CA . VAL A 1 171 ? -8.424 0.998 1.639 1.00 96.06 171 VAL A CA 1
ATOM 1337 C C . VAL A 1 171 ? -9.331 1.584 2.713 1.00 96.06 171 VAL A C 1
ATOM 1339 O O . VAL A 1 171 ? -9.757 0.848 3.604 1.00 96.06 171 VAL A O 1
ATOM 1342 N N . LEU A 1 172 ? -9.686 2.866 2.624 1.00 94.69 172 LEU A N 1
ATOM 1343 C CA . LEU A 1 172 ? -10.573 3.510 3.593 1.00 94.69 172 LEU A CA 1
ATOM 1344 C C . LEU A 1 172 ? -11.970 2.875 3.632 1.00 94.69 172 LEU A C 1
ATOM 1346 O O . LEU A 1 172 ? -12.522 2.687 4.718 1.00 94.69 172 LEU A O 1
ATOM 1350 N N . ALA A 1 173 ? -12.523 2.497 2.479 1.00 96.25 173 ALA A N 1
ATOM 1351 C CA . ALA A 1 173 ? -13.836 1.862 2.393 1.00 96.25 173 ALA A CA 1
ATOM 1352 C C . ALA A 1 173 ? -13.839 0.419 2.935 1.00 96.25 173 ALA A C 1
ATOM 1354 O O . ALA A 1 173 ? -14.773 0.005 3.626 1.00 96.25 173 ALA A O 1
ATOM 1355 N N . VAL A 1 174 ? -12.785 -0.352 2.651 1.00 95.94 174 VAL A N 1
ATOM 1356 C CA . VAL A 1 174 ? -12.718 -1.794 2.941 1.00 95.94 174 VAL A CA 1
ATOM 1357 C C . VAL A 1 174 ? -12.200 -2.086 4.354 1.00 95.94 174 VAL A C 1
ATOM 1359 O O . VAL A 1 17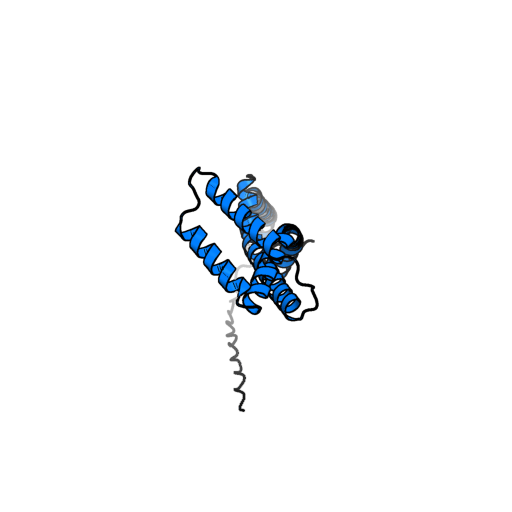4 ? -12.702 -2.997 5.022 1.00 95.94 174 VAL A O 1
ATOM 1362 N N . THR A 1 175 ? -11.250 -1.292 4.859 1.00 95.94 175 THR A N 1
ATOM 1363 C CA . THR A 1 175 ? -10.632 -1.472 6.187 1.00 95.94 175 THR A CA 1
ATOM 1364 C C . THR A 1 175 ? -11.637 -1.659 7.330 1.00 95.94 175 THR A C 1
ATOM 1366 O O . THR A 1 175 ? -11.460 -2.602 8.107 1.00 95.94 175 THR A O 1
ATOM 1369 N N . PRO A 1 176 ? -12.697 -0.836 7.497 1.00 93.50 176 PRO A N 1
ATOM 1370 C CA . PRO A 1 176 ? -13.611 -1.009 8.623 1.00 93.50 176 PRO A CA 1
ATOM 1371 C C . PRO A 1 176 ? -14.383 -2.330 8.542 1.00 93.50 176 PRO A C 1
ATOM 1373 O O . PRO A 1 176 ? -14.710 -2.913 9.573 1.00 93.50 176 PRO A O 1
ATOM 1376 N N . THR A 1 177 ? -14.670 -2.823 7.338 1.00 94.62 177 THR A N 1
ATOM 1377 C CA . THR A 1 177 ? -15.331 -4.117 7.134 1.00 94.62 177 THR A CA 1
ATOM 1378 C C . THR A 1 177 ? -14.383 -5.262 7.479 1.00 94.62 177 THR A C 1
ATOM 1380 O O . THR A 1 177 ? -14.747 -6.120 8.283 1.00 94.62 177 THR A O 1
ATOM 1383 N N . LEU A 1 178 ? -13.141 -5.227 6.984 1.00 93.38 178 LEU A N 1
ATOM 1384 C CA . LEU A 1 178 ? -12.127 -6.238 7.307 1.00 93.38 178 LEU A CA 1
ATOM 1385 C C . LEU A 1 178 ? -11.800 -6.277 8.802 1.00 93.38 178 LEU A C 1
ATOM 1387 O O . LEU A 1 178 ? -11.730 -7.353 9.389 1.00 93.38 178 LEU A O 1
ATOM 1391 N N . ALA A 1 179 ? -11.675 -5.123 9.458 1.00 94.44 179 ALA A N 1
ATOM 1392 C CA . ALA A 1 179 ? -11.399 -5.068 10.891 1.00 94.44 179 ALA A CA 1
ATOM 1393 C C . ALA A 1 179 ? -12.510 -5.721 11.734 1.00 94.44 179 ALA A C 1
ATOM 1395 O O . ALA A 1 179 ? -12.219 -6.342 12.756 1.00 94.44 179 ALA A O 1
ATOM 1396 N N . ARG A 1 180 ? -13.777 -5.631 11.305 1.00 93.62 180 ARG A N 1
ATOM 1397 C CA . ARG A 1 180 ? -14.900 -6.318 11.969 1.00 93.62 180 ARG A CA 1
ATOM 1398 C C . ARG A 1 180 ? -14.880 -7.822 11.727 1.00 93.62 180 ARG A C 1
ATOM 1400 O O . ARG A 1 180 ? -15.126 -8.582 12.657 1.00 93.62 180 ARG A O 1
ATOM 1407 N N . VAL A 1 181 ? -14.573 -8.251 10.501 1.00 94.50 181 VAL A N 1
ATOM 1408 C CA . VAL A 1 181 ? -14.448 -9.680 10.162 1.00 94.50 181 VAL A CA 1
ATOM 1409 C C . VAL A 1 181 ? -13.319 -10.331 10.965 1.00 94.50 181 VAL A C 1
ATOM 1411 O O . VAL A 1 181 ? -13.491 -11.428 11.482 1.00 94.50 181 VAL A O 1
ATOM 1414 N N . LEU A 1 182 ? -12.205 -9.621 11.155 1.00 93.00 182 LEU A N 1
ATOM 1415 C CA . LEU A 1 182 ? -11.052 -10.071 11.941 1.00 93.00 182 LEU A CA 1
ATOM 1416 C C . LEU A 1 182 ? -11.239 -9.938 13.467 1.00 93.00 182 LEU A C 1
ATOM 1418 O O . LEU A 1 182 ? -10.288 -10.154 14.216 1.00 93.00 182 LEU A O 1
ATOM 1422 N N . GLY A 1 183 ? -12.420 -9.529 13.947 1.00 91.94 183 GLY A N 1
ATOM 1423 C CA . GLY A 1 183 ? -12.712 -9.370 15.379 1.00 91.94 183 GLY A CA 1
ATOM 1424 C C . GLY A 1 183 ? -11.972 -8.217 16.073 1.00 91.94 183 GLY A C 1
ATOM 1425 O O . GLY A 1 183 ? -11.984 -8.123 17.296 1.00 91.94 183 GLY A O 1
ATOM 1426 N N . ARG A 1 184 ? -11.326 -7.319 15.315 1.00 89.69 184 ARG A N 1
ATOM 1427 C CA . ARG A 1 184 ? -10.598 -6.146 15.840 1.00 89.69 184 ARG A CA 1
ATOM 1428 C C . ARG A 1 184 ? -11.526 -4.981 16.195 1.00 89.69 184 ARG A C 1
ATOM 1430 O O . ARG A 1 184 ? -11.166 -4.137 17.016 1.00 89.69 184 ARG A O 1
ATOM 1437 N N . ALA A 1 185 ? -12.697 -4.916 15.565 1.00 90.31 185 ALA A N 1
ATOM 1438 C CA . ALA A 1 185 ? -13.703 -3.882 15.778 1.00 90.31 185 ALA A CA 1
ATOM 1439 C C . ALA A 1 185 ? -15.083 -4.498 16.078 1.00 90.31 185 ALA A C 1
ATOM 1441 O O . ALA A 1 185 ? -15.399 -5.560 15.536 1.00 90.31 185 ALA A O 1
ATOM 1442 N N . PRO A 1 186 ? -15.921 -3.836 16.900 1.00 86.62 186 PRO A N 1
ATOM 1443 C CA . PRO A 1 186 ? -17.269 -4.316 17.196 1.00 86.62 186 PRO A CA 1
ATOM 1444 C C . PRO A 1 186 ? -18.127 -4.398 15.923 1.00 86.62 186 PRO A C 1
ATOM 1446 O O . PRO A 1 186 ? -18.026 -3.547 15.029 1.00 86.62 186 PRO A O 1
ATOM 1449 N N . ARG A 1 187 ? -18.974 -5.435 15.830 1.00 83.50 187 ARG A N 1
ATOM 1450 C CA . ARG A 1 187 ? -19.955 -5.571 14.741 1.00 83.50 187 ARG A CA 1
ATOM 1451 C C . ARG A 1 187 ? -20.958 -4.415 14.806 1.00 83.50 187 ARG A C 1
ATOM 1453 O O . ARG A 1 187 ? -21.335 -3.994 15.895 1.00 83.50 187 ARG A O 1
ATOM 1460 N N . LYS A 1 188 ? -21.370 -3.903 13.639 1.00 76.12 188 LYS A N 1
ATOM 1461 C CA . LYS A 1 188 ? -22.538 -3.015 13.562 1.00 76.12 188 LYS A CA 1
ATOM 1462 C C . LY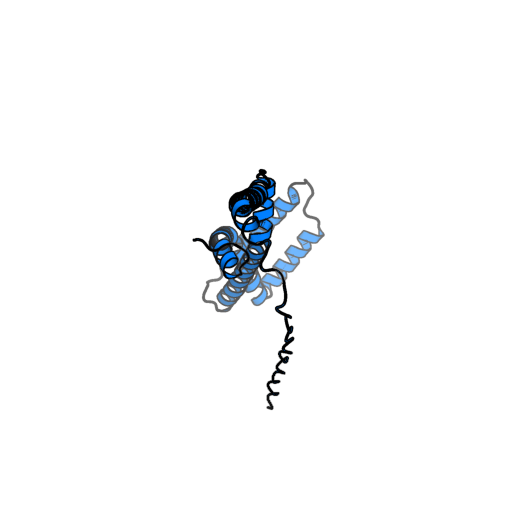S A 1 188 ? -23.752 -3.841 13.997 1.00 76.12 188 LYS A C 1
ATOM 1464 O O . LYS A 1 188 ? -23.974 -4.899 13.408 1.00 76.12 188 LYS A O 1
ATOM 1469 N N . VAL A 1 189 ? -24.420 -3.391 15.056 1.00 64.06 189 VAL A N 1
ATOM 1470 C CA . VAL A 1 189 ? -25.760 -3.849 15.445 1.00 64.06 189 VAL A CA 1
ATOM 1471 C C . VAL A 1 189 ? -26.766 -3.174 14.525 1.00 64.06 189 VAL A C 1
ATOM 1473 O O . VAL A 1 189 ? -26.508 -1.995 14.183 1.00 64.06 189 VAL A O 1
#

InterPro domains:
  IPR009688 Protein FAM210A/B-like domain [PF06916] (66-176)
  IPR045866 Protein FAM210A/B-like [PTHR21377] (31-185)

Organism: NCBI:txid303371